Protein 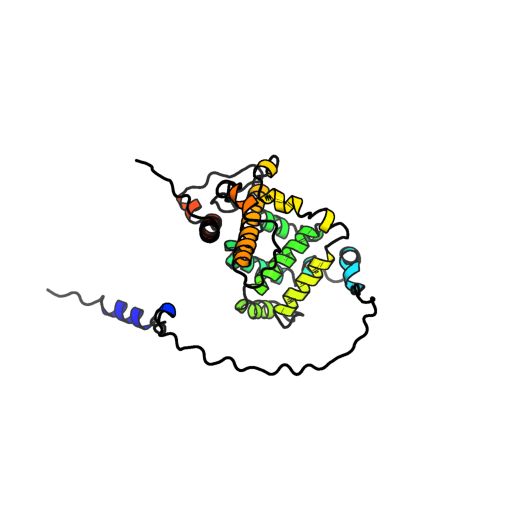AF-A0A8H4TIZ2-F1 (afdb_monomer_lite)

Organism: NCBI:txid282569

Foldseek 3Di:
DDDDDDPPVVVVVVVVVPPDPPPDDPVPDPDDPDPDDDDDDDPDPDDDDDDDPDDDDPDPPVLLCLVVVLPPDDDVDDPDDDALCVLQNPLVLLVVLVVLCVVPPCLQQVLDLVVVLVVCVVVSVVSPDVVNVLVSLVSSLVSLVVCVVCVVVSCVVDPPDPDDHSVRSNVSSVSNNVSPQDPCNCVVVPVVVLVCLQPPVSCPPFFQRVNLSSLSSNLVLLLVVLVQVPDPVVDDPHPDDPVNVVPTPNVSSQHQLAHSVQGDRHGGHDDDPVRSCVHSSVSNSVVSVVSCPSNPPPPPPPPDD

Secondary structure (DSSP, 8-state):
------SHHHHHHHHHHS-------GGGS--PPPPPP------------------S----HHHHTHHHHTTT---S-SSSPPPGGGGTS-HHHHHHHHHHIIIIITTT---S-HHHHHHHHHTTGGGT-HHHHHHHHHHHHHHHHH-GGGHHHHHHHSTT-S-SSHHHHHHHHHHHHHHT--TTHHHHS-HHHHHHTT-GGGGTT--HHHHHHHHHHHHHHHHHHHHHHT-TT-----S--HHHHHH--TTTTSPPSS-GGGEETTEEPP--HHHHTTSHHHHHHHHHHHHHHHHS---------

pLDDT: mean 74.75, std 22.67, range [26.89, 98.62]

Structure (mmCIF, N/CA/C/O backbone):
data_AF-A0A8H4TIZ2-F1
#
_entry.id   AF-A0A8H4TIZ2-F1
#
loop_
_atom_site.group_PDB
_atom_site.id
_atom_site.type_symbol
_atom_site.label_atom_id
_atom_site.label_alt_id
_atom_site.label_comp_id
_atom_site.label_asym_id
_atom_site.label_entity_id
_atom_site.label_seq_id
_atom_site.pdbx_PDB_ins_code
_atom_site.Cartn_x
_atom_site.Cartn_y
_atom_site.Cartn_z
_atom_site.occupancy
_atom_site.B_iso_or_equiv
_atom_site.auth_seq_id
_atom_site.auth_comp_id
_atom_site.auth_asym_id
_atom_site.auth_atom_id
_atom_site.pdbx_PDB_model_num
ATOM 1 N N . MET A 1 1 ? -37.159 35.243 -42.196 1.00 43.88 1 MET A N 1
ATOM 2 C CA . MET A 1 1 ? -36.949 36.015 -40.945 1.00 43.88 1 MET A CA 1
ATOM 3 C C . MET A 1 1 ? -38.143 35.743 -40.046 1.00 43.88 1 MET A C 1
ATOM 5 O O . MET A 1 1 ? -39.227 35.765 -40.619 1.00 43.88 1 MET A O 1
ATOM 9 N N . PRO A 1 2 ? -38.010 35.419 -38.741 1.00 37.41 2 PRO A N 1
ATOM 10 C CA . PRO A 1 2 ? -36.982 35.802 -37.743 1.00 37.41 2 PRO A CA 1
ATOM 11 C C . PRO A 1 2 ? -36.121 34.594 -37.280 1.00 37.41 2 PRO A C 1
ATOM 13 O O . PRO A 1 2 ? -36.542 33.457 -37.432 1.00 37.41 2 PRO A O 1
ATOM 16 N N . ALA A 1 3 ? -34.822 34.716 -36.983 1.00 32.91 3 ALA A N 1
ATOM 17 C CA . ALA A 1 3 ? -34.104 35.371 -35.871 1.00 32.91 3 ALA A CA 1
ATOM 18 C C . ALA A 1 3 ? -34.032 34.499 -34.596 1.00 32.91 3 ALA A C 1
ATOM 20 O O . ALA A 1 3 ? -34.948 34.464 -33.780 1.00 32.91 3 ALA A O 1
ATOM 21 N N . ALA A 1 4 ? -32.904 33.791 -34.472 1.00 39.41 4 ALA A N 1
ATOM 22 C CA . ALA A 1 4 ? -32.489 32.998 -33.325 1.00 39.41 4 ALA A CA 1
ATOM 23 C C . ALA A 1 4 ? -31.940 33.908 -32.215 1.00 39.41 4 ALA A C 1
ATOM 25 O O . ALA A 1 4 ? -30.943 34.596 -32.414 1.00 39.41 4 ALA A O 1
ATOM 26 N N . LEU A 1 5 ? -32.569 33.883 -31.042 1.00 42.41 5 LEU A N 1
ATOM 27 C CA . LEU A 1 5 ? -32.065 34.465 -29.799 1.00 42.41 5 LEU A CA 1
ATOM 28 C C . LEU A 1 5 ? -32.396 33.472 -28.687 1.00 42.41 5 LEU A C 1
ATOM 30 O O . LEU A 1 5 ? -33.561 33.307 -28.339 1.00 42.41 5 LEU A O 1
ATOM 34 N N . GLY A 1 6 ? -31.390 32.772 -28.160 1.00 43.22 6 GLY A N 1
ATOM 35 C CA . GLY A 1 6 ? -31.657 31.813 -27.087 1.00 43.22 6 GLY A CA 1
ATOM 36 C C . GLY A 1 6 ? -30.496 31.002 -26.524 1.00 43.22 6 GLY A C 1
ATOM 37 O O . GLY A 1 6 ? -30.774 30.112 -25.737 1.00 43.22 6 GLY A O 1
ATOM 38 N N . ASN A 1 7 ? -29.229 31.262 -26.875 1.00 47.59 7 ASN A N 1
ATOM 39 C CA . ASN A 1 7 ? -28.121 30.424 -26.378 1.00 47.59 7 ASN A CA 1
ATOM 40 C C . ASN A 1 7 ? -26.896 31.162 -25.813 1.00 47.59 7 ASN A C 1
ATOM 42 O O . ASN A 1 7 ? -25.997 30.509 -25.293 1.00 47.59 7 ASN A O 1
ATOM 46 N N . GLU A 1 8 ? -26.849 32.497 -25.828 1.00 41.97 8 GLU A N 1
ATOM 47 C CA . GLU A 1 8 ? -25.678 33.225 -25.301 1.00 41.97 8 GLU A CA 1
ATOM 48 C C . GLU A 1 8 ? -25.772 33.563 -23.803 1.00 41.97 8 GLU A C 1
ATOM 50 O O . GLU A 1 8 ? -24.745 33.705 -23.140 1.00 41.97 8 GLU A O 1
ATOM 55 N N . ASN A 1 9 ? -26.976 33.612 -23.219 1.00 44.00 9 ASN A N 1
ATOM 56 C CA . ASN A 1 9 ? -27.135 33.987 -21.806 1.00 44.00 9 ASN A CA 1
ATOM 57 C C . ASN A 1 9 ? -26.820 32.852 -20.814 1.00 44.00 9 ASN A C 1
ATOM 59 O O . ASN A 1 9 ? -26.353 33.124 -19.712 1.00 44.00 9 ASN A O 1
ATOM 63 N N . VAL A 1 10 ? -26.984 31.581 -21.195 1.00 48.91 10 VAL A N 1
ATOM 64 C CA . VAL A 1 10 ? -26.701 30.448 -20.288 1.00 48.91 10 VAL A CA 1
ATOM 65 C C . VAL A 1 10 ? -25.189 30.220 -20.131 1.00 48.91 10 VAL A C 1
ATOM 67 O O . VAL A 1 10 ? -24.705 29.949 -19.032 1.00 48.91 10 VAL A O 1
ATOM 70 N N . ALA A 1 11 ? -24.412 30.426 -21.200 1.00 39.53 11 ALA A N 1
ATOM 71 C CA . ALA A 1 11 ? -22.954 30.288 -21.172 1.00 39.53 11 ALA A CA 1
ATOM 72 C C . ALA A 1 11 ? -22.255 31.399 -20.361 1.00 39.53 11 ALA A C 1
ATOM 74 O O . ALA A 1 11 ? -21.188 31.174 -19.783 1.00 39.53 11 ALA A O 1
ATOM 75 N N . LEU A 1 12 ? -22.857 32.592 -20.288 1.00 41.81 12 LEU A N 1
ATOM 76 C CA . LEU A 1 12 ? -22.343 33.710 -19.489 1.00 41.81 12 LEU A CA 1
ATOM 77 C C . LEU A 1 12 ? -22.663 33.568 -17.993 1.00 41.81 12 LEU A C 1
ATOM 79 O O . LEU A 1 12 ? -21.874 34.030 -17.167 1.00 41.81 12 LEU A O 1
ATOM 83 N N . GLN A 1 13 ? -23.753 32.881 -17.635 1.00 39.31 13 GLN A N 1
ATOM 84 C CA . GLN A 1 13 ? -24.110 32.609 -16.240 1.00 39.31 13 GLN A CA 1
ATOM 85 C C . GLN A 1 13 ? -23.141 31.596 -15.595 1.00 39.31 13 GLN A C 1
ATOM 87 O O . GLN A 1 13 ? -22.626 31.842 -14.507 1.00 39.31 13 GLN A O 1
ATOM 92 N N . LEU A 1 14 ? -22.788 30.516 -16.307 1.00 38.44 14 LEU A N 1
ATOM 93 C CA . LEU A 1 14 ? -21.895 29.459 -15.796 1.00 38.44 14 LEU A CA 1
ATOM 94 C C . LEU A 1 14 ? -20.420 29.887 -15.686 1.00 38.44 14 LEU A C 1
ATOM 96 O O . LEU A 1 14 ? -19.677 29.352 -14.865 1.00 38.44 14 LEU A O 1
ATOM 100 N N . LYS A 1 15 ? -19.980 30.892 -16.457 1.00 41.38 15 LYS A N 1
ATOM 101 C CA . LYS A 1 15 ? -18.625 31.460 -16.329 1.00 41.38 15 LYS A CA 1
ATOM 102 C C . LYS A 1 15 ? -18.440 32.338 -15.087 1.00 41.38 15 LYS A C 1
ATOM 104 O O . LYS A 1 15 ? -17.298 32.580 -14.703 1.00 41.38 15 LYS A O 1
ATOM 109 N N . ARG A 1 16 ? -19.520 32.819 -14.459 1.00 39.91 16 ARG A N 1
ATOM 110 C CA . ARG A 1 16 ? -19.442 33.659 -13.250 1.00 39.91 16 ARG A CA 1
ATOM 111 C C . ARG A 1 16 ? -19.380 32.863 -11.944 1.00 39.91 16 ARG A C 1
ATOM 113 O O . ARG A 1 16 ? -18.841 33.391 -10.980 1.00 39.91 16 ARG A O 1
ATOM 120 N N . GLU A 1 17 ? -19.838 31.611 -11.914 1.00 41.78 17 GLU A N 1
ATOM 121 C CA . GLU A 1 17 ? -19.824 30.782 -10.692 1.00 41.78 17 GLU A CA 1
ATOM 122 C C . GLU A 1 17 ? -18.519 29.992 -10.468 1.00 41.78 17 GLU A C 1
ATOM 124 O O . GLU A 1 17 ? -18.266 29.545 -9.355 1.00 41.78 17 GLU A O 1
ATOM 129 N N . PHE A 1 18 ? -17.634 29.891 -11.470 1.00 43.06 18 PHE A N 1
ATOM 130 C CA . PHE A 1 18 ? -16.335 29.194 -11.362 1.00 43.06 18 PHE A CA 1
ATOM 131 C C . PHE A 1 18 ? -15.105 30.116 -11.354 1.00 43.06 18 PHE A C 1
ATOM 133 O O . PHE A 1 18 ? -13.970 29.656 -11.498 1.00 43.06 18 PHE A O 1
ATOM 140 N N . ALA A 1 19 ? -15.294 31.421 -11.151 1.00 39.12 19 ALA A N 1
ATOM 141 C CA . ALA A 1 19 ? -14.187 32.354 -10.964 1.00 39.12 19 ALA A CA 1
ATOM 142 C C . ALA A 1 19 ? -13.633 32.254 -9.530 1.00 39.12 19 ALA A C 1
ATOM 144 O O . ALA A 1 19 ? -13.871 33.116 -8.686 1.00 39.12 19 ALA A O 1
ATOM 145 N N . GLY A 1 20 ? -12.881 31.186 -9.249 1.00 55.44 20 GLY A N 1
ATOM 146 C CA . GLY A 1 20 ? -11.953 31.174 -8.118 1.00 55.44 20 GLY A CA 1
ATOM 147 C C . GLY A 1 20 ? -10.933 32.317 -8.254 1.00 55.44 20 GLY A C 1
ATOM 148 O O . GLY A 1 20 ? -10.684 32.779 -9.374 1.00 55.44 20 GLY A O 1
ATOM 149 N N . PRO A 1 21 ? -10.343 32.812 -7.148 1.00 49.28 21 PRO A N 1
ATOM 150 C CA . PRO A 1 21 ? -9.367 33.894 -7.216 1.00 49.28 21 PRO A CA 1
ATOM 151 C C . PRO A 1 21 ? -8.251 33.511 -8.191 1.00 49.28 21 PRO A C 1
ATOM 153 O O . PRO A 1 21 ? -7.789 32.371 -8.184 1.00 49.28 21 PRO A O 1
ATOM 156 N N . SER A 1 22 ? -7.834 34.450 -9.043 1.00 55.84 22 SER A N 1
ATOM 157 C CA . SER A 1 22 ? -6.756 34.246 -10.010 1.00 55.84 22 SER A CA 1
ATOM 158 C C . SER A 1 22 ? -5.473 33.849 -9.275 1.00 55.84 22 SER A C 1
ATOM 160 O O . SER A 1 22 ? -4.731 34.706 -8.789 1.00 55.84 22 SER A O 1
ATOM 162 N N . LEU A 1 23 ? -5.221 32.547 -9.157 1.00 56.97 23 LEU A N 1
ATOM 163 C CA . LEU A 1 23 ? -4.009 32.015 -8.554 1.00 56.97 23 LEU A CA 1
ATOM 164 C C . LEU A 1 23 ? -2.856 32.320 -9.506 1.00 56.97 23 LEU A C 1
ATOM 166 O O . LEU A 1 23 ? -2.672 31.667 -10.531 1.00 56.97 23 LEU A O 1
ATOM 170 N N . HIS A 1 24 ? -2.101 33.370 -9.196 1.00 58.88 24 HIS A N 1
ATOM 171 C CA . HIS A 1 24 ? -0.867 33.667 -9.905 1.00 58.88 24 HIS A CA 1
ATOM 172 C C . HIS A 1 24 ? 0.139 32.540 -9.672 1.00 58.88 24 HIS A C 1
ATOM 174 O O . HIS A 1 24 ? 0.392 32.142 -8.532 1.00 58.88 24 HIS A O 1
ATOM 180 N N . CYS A 1 25 ? 0.718 32.038 -10.763 1.00 61.88 25 CYS A N 1
ATOM 181 C CA . CYS A 1 25 ? 1.781 31.044 -10.721 1.00 61.88 25 CYS A CA 1
ATOM 182 C C . CYS A 1 25 ? 2.918 31.556 -9.830 1.00 61.88 25 CYS A C 1
ATOM 184 O O . CYS A 1 25 ? 3.530 32.584 -10.122 1.00 61.88 25 CYS A O 1
ATOM 186 N N . THR A 1 26 ? 3.211 30.841 -8.744 1.00 66.19 26 THR A N 1
ATOM 187 C CA . THR A 1 26 ? 4.198 31.268 -7.741 1.00 66.19 26 THR A CA 1
ATOM 188 C C . THR A 1 26 ? 5.605 31.391 -8.328 1.00 66.19 26 THR A C 1
ATOM 190 O O . THR A 1 26 ? 6.411 32.170 -7.831 1.00 66.19 26 THR A O 1
ATOM 193 N N . PHE A 1 27 ? 5.877 30.683 -9.427 1.00 60.22 27 PHE A N 1
ATOM 194 C CA . PHE A 1 27 ? 7.120 30.788 -10.191 1.00 60.22 27 PHE A CA 1
ATOM 195 C C . PHE A 1 27 ? 7.307 32.161 -10.859 1.00 60.22 27 PHE A C 1
ATOM 197 O O . PHE A 1 27 ? 8.433 32.613 -11.032 1.00 60.22 27 PHE A O 1
ATOM 204 N N . LEU A 1 28 ? 6.211 32.837 -11.215 1.00 65.44 28 LEU A N 1
ATOM 205 C CA . LEU A 1 28 ? 6.225 34.144 -11.881 1.00 65.44 28 LEU A CA 1
ATOM 206 C C . LEU A 1 28 ? 6.130 35.317 -10.894 1.00 65.44 28 LEU A C 1
ATOM 208 O O . LEU A 1 28 ? 6.138 36.474 -11.310 1.00 65.44 28 LEU A O 1
ATOM 212 N N . LEU A 1 29 ? 6.039 35.044 -9.588 1.00 71.50 29 LEU A N 1
ATOM 213 C CA . LEU A 1 29 ? 6.053 36.095 -8.578 1.00 71.50 29 LEU A CA 1
ATOM 214 C C . LEU A 1 29 ? 7.491 36.597 -8.365 1.00 71.50 29 LEU A C 1
ATOM 216 O O . LEU A 1 29 ? 8.406 35.788 -8.202 1.00 71.50 29 LEU A O 1
ATOM 220 N N . PRO A 1 30 ? 7.717 37.922 -8.308 1.00 60.75 30 PRO A N 1
ATOM 221 C CA . PRO A 1 30 ? 9.036 38.471 -8.026 1.00 60.75 30 PRO A CA 1
ATOM 222 C C . PRO A 1 30 ? 9.513 38.021 -6.637 1.00 60.75 30 PRO A C 1
ATOM 224 O O . PRO A 1 30 ? 8.937 38.377 -5.605 1.00 60.75 30 PRO A O 1
ATOM 227 N N . SER A 1 31 ? 10.582 37.223 -6.613 1.00 61.22 31 SER A N 1
ATOM 228 C CA . SER A 1 31 ? 11.208 36.731 -5.386 1.00 61.22 31 SER A CA 1
ATOM 229 C C . SER A 1 31 ? 11.847 37.891 -4.620 1.00 61.22 31 SER A C 1
ATOM 231 O O . SER A 1 31 ? 12.868 38.433 -5.039 1.00 61.22 31 SER A O 1
ATOM 233 N N . LYS A 1 32 ? 11.290 38.262 -3.461 1.00 61.88 32 LYS A N 1
ATOM 234 C CA . LYS A 1 32 ? 11.965 39.185 -2.535 1.00 61.88 32 LYS A CA 1
ATOM 235 C C . LYS A 1 32 ? 13.170 38.485 -1.898 1.00 61.88 32 LYS A C 1
ATOM 237 O O . LYS A 1 32 ? 13.088 37.314 -1.526 1.00 61.88 32 LYS A O 1
ATOM 242 N N . ALA A 1 33 ? 14.283 39.205 -1.746 1.00 56.25 33 ALA A N 1
ATOM 243 C CA . ALA A 1 33 ? 15.439 38.719 -0.996 1.00 56.25 33 ALA A CA 1
ATOM 244 C C . ALA A 1 33 ? 15.007 38.302 0.421 1.00 56.25 33 ALA A C 1
ATOM 246 O O . ALA A 1 33 ? 14.316 39.053 1.114 1.00 56.25 33 ALA A O 1
ATOM 247 N N . ARG A 1 34 ? 15.396 37.095 0.855 1.00 62.69 34 ARG A N 1
ATOM 248 C CA . ARG A 1 34 ? 15.200 36.678 2.250 1.00 62.69 34 ARG A CA 1
ATOM 249 C C . ARG A 1 34 ? 15.968 37.650 3.140 1.00 62.69 34 ARG A C 1
ATOM 251 O O . ARG A 1 34 ? 17.153 37.881 2.910 1.00 62.69 34 ARG A O 1
ATOM 258 N N . GLY A 1 35 ? 15.290 38.206 4.142 1.00 68.19 35 GLY A N 1
ATOM 259 C CA . GLY A 1 35 ? 15.930 39.066 5.132 1.00 68.19 35 GLY A CA 1
ATOM 260 C C . GLY A 1 35 ? 17.071 38.343 5.866 1.00 68.19 35 GLY A C 1
ATOM 261 O O . GLY A 1 35 ? 17.112 37.106 5.878 1.00 68.19 35 GLY A O 1
ATOM 262 N N . PRO A 1 36 ? 17.999 39.089 6.487 1.00 50.12 36 PRO A N 1
ATOM 263 C CA . PRO A 1 36 ? 19.094 38.510 7.256 1.00 50.12 36 PRO A CA 1
ATOM 264 C C . PRO A 1 36 ? 18.557 37.549 8.322 1.00 50.12 36 PRO A C 1
ATOM 266 O O . PRO A 1 36 ? 17.601 37.866 9.031 1.00 50.12 36 PRO A O 1
ATOM 269 N N . LYS A 1 37 ? 19.166 36.363 8.443 1.00 49.91 37 LYS A N 1
ATOM 270 C CA . LYS A 1 37 ? 18.785 35.383 9.469 1.00 49.91 37 LYS A CA 1
ATOM 271 C C . LYS A 1 37 ? 18.973 36.007 10.853 1.00 49.91 37 LYS A C 1
ATOM 273 O O . LYS A 1 37 ? 20.094 36.338 11.230 1.00 49.91 37 LYS A O 1
ATOM 278 N N . THR A 1 38 ? 17.900 36.126 11.631 1.00 38.44 38 THR A N 1
ATOM 279 C CA . THR A 1 38 ? 17.995 36.515 13.040 1.00 38.44 38 THR A CA 1
ATOM 280 C C . THR A 1 38 ? 18.745 35.418 13.796 1.00 38.44 38 THR A C 1
ATOM 282 O O . THR A 1 38 ? 18.244 34.305 13.968 1.00 38.44 38 THR A O 1
ATOM 285 N N . ARG A 1 39 ? 19.975 35.714 14.219 1.00 41.91 39 ARG A N 1
ATOM 286 C CA . ARG A 1 39 ? 20.782 34.849 15.082 1.00 41.91 39 ARG A CA 1
ATOM 287 C C . ARG A 1 39 ? 20.106 34.791 16.453 1.00 41.91 39 ARG A C 1
ATOM 289 O O . ARG A 1 39 ? 20.252 35.711 17.247 1.00 41.91 39 ARG A O 1
ATOM 296 N N . ARG A 1 40 ? 19.342 33.733 16.736 1.00 39.97 40 ARG A N 1
ATOM 297 C CA . ARG A 1 40 ? 18.977 33.409 18.122 1.00 39.97 40 ARG A CA 1
ATOM 298 C C . ARG A 1 40 ? 20.246 32.929 18.819 1.00 39.97 40 ARG A C 1
ATOM 300 O O . ARG A 1 40 ? 20.819 31.918 18.420 1.00 39.97 40 ARG A O 1
ATOM 307 N N . GLU A 1 41 ? 20.709 33.683 19.809 1.00 34.06 41 GLU A N 1
ATOM 308 C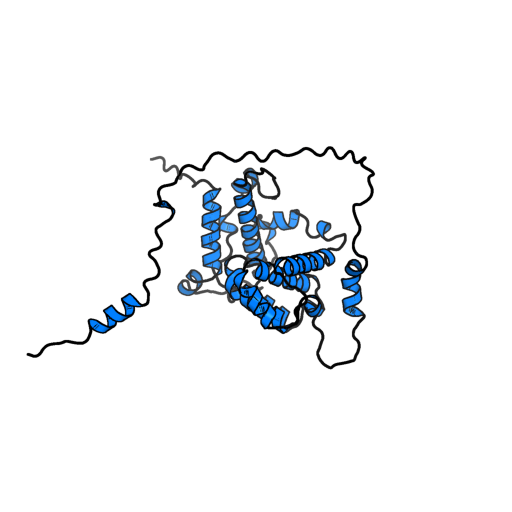 CA . GLU A 1 41 ? 21.802 33.262 20.679 1.00 34.06 41 GLU A CA 1
ATOM 309 C C . GLU A 1 41 ? 21.397 31.980 21.411 1.00 34.06 41 GLU A C 1
ATOM 311 O O . GLU A 1 41 ? 20.446 31.947 22.194 1.00 34.06 41 GLU A O 1
ATOM 316 N N . VAL A 1 42 ? 22.117 30.897 21.127 1.00 35.34 42 VAL A N 1
ATOM 317 C CA . VAL A 1 42 ? 22.027 29.655 21.888 1.00 35.34 42 VAL A CA 1
ATOM 318 C C . VAL A 1 42 ? 22.738 29.905 23.212 1.00 35.34 42 VAL A C 1
ATOM 320 O O . VAL A 1 42 ? 23.965 29.889 23.290 1.00 35.34 42 VAL A O 1
ATOM 323 N N . ARG A 1 43 ? 21.966 30.168 24.268 1.00 31.50 43 ARG A N 1
ATOM 324 C CA . ARG A 1 43 ? 22.474 30.181 25.640 1.00 31.50 43 ARG A CA 1
ATOM 325 C C . ARG A 1 43 ? 22.866 28.749 26.005 1.00 31.50 43 ARG A C 1
ATOM 327 O O . ARG A 1 43 ? 22.007 27.945 26.360 1.00 31.50 43 ARG A O 1
ATOM 334 N N . HIS A 1 44 ? 24.155 28.431 25.899 1.00 32.59 44 HIS A N 1
ATOM 335 C CA . HIS A 1 44 ? 24.732 27.206 26.446 1.00 32.59 44 HIS A CA 1
ATOM 336 C C . HIS A 1 44 ? 24.476 27.180 27.960 1.00 32.59 44 HIS A C 1
ATOM 338 O O . HIS A 1 44 ? 25.142 27.870 28.729 1.00 32.59 44 HIS A O 1
ATOM 344 N N . LYS A 1 45 ? 23.481 26.406 28.400 1.00 30.53 45 LYS A N 1
ATOM 345 C CA . LYS A 1 45 ? 23.434 25.921 29.779 1.00 30.53 45 LYS A CA 1
ATOM 346 C C . LYS A 1 45 ? 24.306 24.674 29.826 1.00 30.53 45 LYS A C 1
ATOM 348 O O . LYS A 1 45 ? 23.915 23.630 29.315 1.00 30.53 45 LYS A O 1
ATOM 353 N N . THR A 1 46 ? 25.491 24.804 30.406 1.00 29.28 46 THR A N 1
ATOM 354 C CA . THR A 1 46 ? 26.343 23.669 30.761 1.00 29.28 46 THR A CA 1
ATOM 355 C C . THR A 1 46 ? 25.610 22.836 31.811 1.00 29.28 46 THR A C 1
ATOM 357 O O . THR A 1 46 ? 25.605 23.185 32.986 1.00 29.28 46 THR A O 1
ATOM 360 N N . TYR A 1 47 ? 24.951 21.762 31.383 1.00 27.52 47 TYR A N 1
ATOM 361 C CA . TYR A 1 47 ? 24.555 20.674 32.270 1.00 27.52 47 TYR A CA 1
ATOM 362 C C . TYR A 1 47 ? 25.675 19.638 32.235 1.00 27.52 47 TYR A C 1
ATOM 364 O O . TYR A 1 47 ? 25.834 18.909 31.259 1.00 27.52 47 TYR A O 1
ATOM 372 N N . GLN A 1 48 ? 26.481 19.608 33.294 1.00 33.25 48 GLN A N 1
ATOM 373 C CA . GLN A 1 48 ? 27.287 18.440 33.619 1.00 33.25 48 GLN A CA 1
ATOM 374 C C . GLN A 1 48 ? 26.318 17.338 34.055 1.00 33.25 48 GLN A C 1
ATOM 376 O O . GLN A 1 48 ? 25.737 17.424 35.132 1.00 33.25 48 GLN A O 1
ATOM 381 N N . HIS A 1 49 ? 26.128 16.322 33.216 1.00 31.45 49 HIS A N 1
ATOM 382 C CA . HIS A 1 49 ? 25.566 15.049 33.648 1.00 31.45 49 HIS A CA 1
ATOM 383 C C . HIS A 1 49 ? 26.567 13.953 33.298 1.00 31.45 49 HIS A C 1
ATOM 385 O O . HIS A 1 49 ? 26.831 13.667 32.132 1.00 31.45 49 HIS A O 1
ATOM 391 N N . SER A 1 50 ? 27.162 13.395 34.348 1.00 28.27 50 SER A N 1
ATOM 392 C CA . SER A 1 50 ? 27.903 12.143 34.337 1.00 28.27 50 SER A CA 1
ATOM 393 C C . SER A 1 50 ? 27.045 11.043 33.713 1.00 28.27 50 SER A C 1
ATOM 395 O O . SER A 1 50 ? 25.900 10.832 34.114 1.00 28.27 50 SER A O 1
ATOM 397 N N . VAL A 1 51 ? 27.604 10.368 32.713 1.00 27.45 51 VAL A N 1
ATOM 398 C CA . VAL A 1 51 ? 26.991 9.227 32.033 1.00 27.45 51 VAL A CA 1
ATOM 399 C C . VAL A 1 51 ? 27.085 8.017 32.961 1.00 27.45 51 VAL A C 1
ATOM 401 O O . VAL A 1 51 ? 28.167 7.464 33.139 1.00 27.45 51 VAL A O 1
ATOM 404 N N . SER A 1 52 ? 25.955 7.612 33.542 1.00 26.89 52 SER A N 1
ATOM 405 C CA . SER A 1 52 ? 25.759 6.253 34.057 1.00 26.89 52 SER A CA 1
ATOM 406 C C . SER A 1 52 ? 25.038 5.434 32.976 1.00 26.89 52 SER A C 1
ATOM 408 O O . SER A 1 52 ? 24.029 5.910 32.448 1.00 26.89 52 SER A O 1
ATOM 410 N N . PRO A 1 53 ? 25.535 4.246 32.595 1.00 31.70 53 PRO A N 1
ATOM 411 C CA . PRO A 1 53 ? 25.035 3.499 31.446 1.00 31.70 53 PRO A CA 1
ATOM 412 C C . PRO A 1 53 ? 23.888 2.554 31.828 1.00 31.70 53 PRO A C 1
ATOM 414 O O . PRO A 1 53 ? 24.025 1.350 31.684 1.00 31.70 53 PRO A O 1
ATOM 417 N N . GLU A 1 54 ? 22.751 3.067 32.296 1.00 29.91 54 GLU A N 1
ATOM 418 C CA . GLU A 1 54 ? 21.558 2.242 32.551 1.00 29.91 54 GLU A CA 1
ATOM 419 C C . GLU A 1 54 ? 20.296 3.071 32.280 1.00 29.91 54 GLU A C 1
ATOM 421 O O . GLU A 1 54 ? 19.923 3.888 33.114 1.00 29.91 54 GLU A O 1
ATOM 426 N N . ASN A 1 55 ? 19.709 2.953 31.077 1.00 32.31 55 ASN A N 1
ATOM 427 C CA . ASN A 1 55 ? 18.288 3.249 30.772 1.00 32.31 55 ASN A CA 1
ATOM 428 C C . ASN A 1 55 ? 17.946 3.063 29.276 1.00 32.31 55 ASN A C 1
ATOM 430 O O . ASN A 1 55 ? 17.195 3.837 28.682 1.00 32.31 55 ASN A O 1
ATOM 434 N N . TYR A 1 56 ? 18.477 2.016 28.644 1.00 32.03 56 TYR A N 1
ATOM 435 C CA . TYR A 1 56 ? 17.887 1.491 27.413 1.00 32.03 56 TYR A CA 1
ATOM 436 C C . TYR A 1 56 ? 17.117 0.236 27.808 1.00 32.03 56 TYR A C 1
ATOM 438 O O . TYR A 1 56 ? 17.704 -0.640 28.431 1.00 32.03 56 TYR A O 1
ATOM 446 N N . LEU A 1 57 ? 15.838 0.164 27.429 1.00 39.50 57 LEU A N 1
ATOM 447 C CA . LEU A 1 57 ? 14.843 -0.855 27.802 1.00 39.50 57 LEU A CA 1
ATOM 448 C C . LEU A 1 57 ? 14.096 -0.557 29.110 1.00 39.50 57 LEU A C 1
ATOM 450 O O . LEU A 1 57 ? 14.299 -1.208 30.127 1.00 39.50 57 LEU A O 1
ATOM 454 N N . ASN A 1 58 ? 13.138 0.368 29.051 1.00 33.53 58 ASN A N 1
ATOM 455 C CA . ASN A 1 58 ? 11.936 0.208 29.865 1.00 33.53 58 ASN A CA 1
ATOM 456 C C . ASN A 1 58 ? 10.759 0.052 28.900 1.00 33.53 58 ASN A C 1
ATOM 458 O O . ASN A 1 58 ? 10.170 1.030 28.441 1.00 33.53 58 ASN A O 1
ATOM 462 N N . VAL A 1 59 ? 10.538 -1.191 28.469 1.00 40.62 59 VAL A N 1
ATOM 463 C CA . VAL A 1 59 ? 9.347 -1.569 27.709 1.00 40.62 59 VAL A CA 1
ATOM 464 C C . VAL A 1 59 ? 8.231 -1.713 28.729 1.00 40.62 59 VAL A C 1
ATOM 466 O O . VAL A 1 59 ? 8.391 -2.439 29.707 1.00 40.62 59 VAL A O 1
ATOM 469 N N . ASP A 1 60 ? 7.131 -0.999 28.512 1.00 38.78 60 ASP A N 1
ATOM 470 C CA . ASP A 1 60 ? 5.948 -1.095 29.358 1.00 38.78 60 ASP A CA 1
ATOM 471 C C . ASP A 1 60 ? 5.493 -2.571 29.438 1.00 38.78 60 ASP A C 1
ATOM 473 O O . ASP A 1 60 ? 5.208 -3.164 28.387 1.00 38.78 60 ASP A O 1
ATOM 477 N N . PRO A 1 61 ? 5.458 -3.204 30.628 1.00 41.69 61 PRO A N 1
ATOM 478 C CA . PRO A 1 61 ? 5.137 -4.626 30.768 1.00 41.69 61 PRO A CA 1
ATOM 479 C C . PRO A 1 61 ? 3.760 -5.004 30.203 1.00 41.69 61 PRO A C 1
ATOM 481 O O . PRO A 1 61 ? 3.534 -6.165 29.861 1.00 41.69 61 PRO A O 1
ATOM 484 N N . GLU A 1 62 ? 2.852 -4.033 30.069 1.00 45.47 62 GLU A N 1
ATOM 485 C CA . GLU A 1 62 ? 1.506 -4.233 29.524 1.00 45.47 62 GLU A CA 1
ATOM 486 C C . GLU A 1 62 ? 1.499 -4.533 28.012 1.00 45.47 62 GLU A C 1
ATOM 488 O O . GLU A 1 62 ? 0.649 -5.285 27.536 1.00 45.47 62 GLU A O 1
ATOM 493 N N . LEU A 1 63 ? 2.474 -4.015 27.254 1.00 45.53 63 LEU A N 1
ATOM 494 C CA . LEU A 1 63 ? 2.550 -4.170 25.792 1.00 45.53 63 LEU A CA 1
ATOM 495 C C . LEU A 1 63 ? 3.243 -5.467 25.350 1.00 45.53 63 LEU A C 1
ATOM 497 O O . LEU A 1 63 ? 2.956 -5.980 24.271 1.00 45.53 63 LEU A O 1
ATOM 501 N N . VAL A 1 64 ? 4.120 -6.029 26.188 1.00 47.09 64 VAL A N 1
ATOM 502 C CA . VAL A 1 64 ? 4.874 -7.266 25.889 1.00 47.09 64 VAL A CA 1
ATOM 503 C C . VAL A 1 64 ? 3.965 -8.503 25.884 1.00 47.09 64 VAL A C 1
ATOM 505 O O . VAL A 1 64 ? 4.280 -9.505 25.248 1.00 47.09 64 VAL A O 1
ATOM 508 N N . ASN A 1 65 ? 2.811 -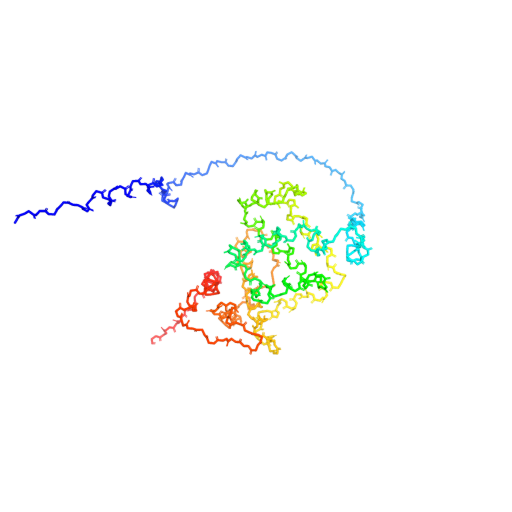8.432 26.554 1.00 41.91 65 ASN A N 1
ATOM 509 C CA . ASN A 1 65 ? 1.880 -9.552 26.714 1.00 41.91 65 ASN A CA 1
ATOM 510 C C . ASN A 1 65 ? 0.629 -9.467 25.819 1.00 41.91 65 ASN A C 1
ATOM 512 O O . ASN A 1 65 ? -0.279 -10.293 25.948 1.00 41.91 65 ASN A O 1
ATOM 516 N N . LEU A 1 66 ? 0.569 -8.492 24.904 1.00 51.47 66 LEU A N 1
ATOM 517 C CA . LEU A 1 66 ? -0.566 -8.303 23.998 1.00 51.47 66 LEU A CA 1
ATOM 518 C C . LEU A 1 66 ? -0.846 -9.528 23.095 1.00 51.47 66 LEU A C 1
ATOM 520 O O . LEU A 1 66 ? -2.017 -9.889 22.980 1.00 51.47 66 LEU A O 1
ATOM 524 N N . PRO A 1 67 ? 0.164 -10.247 22.547 1.00 42.88 67 PRO A N 1
ATOM 525 C CA . PRO A 1 67 ? -0.084 -11.466 21.769 1.00 42.88 67 PRO A CA 1
ATOM 526 C C . PRO A 1 67 ? -0.763 -12.572 22.593 1.00 42.88 67 PRO A C 1
ATOM 528 O O . PRO A 1 67 ? -1.613 -13.299 22.087 1.00 42.88 67 PRO A O 1
ATOM 531 N N . SER A 1 68 ? -0.427 -12.670 23.884 1.00 39.09 68 SER A N 1
ATOM 532 C CA . SER A 1 68 ? -0.963 -13.678 24.806 1.00 39.09 68 SER A CA 1
ATOM 533 C C . SER A 1 68 ? -2.380 -13.338 25.291 1.00 39.09 68 SER A C 1
ATOM 535 O O . SER A 1 68 ? -3.179 -14.242 25.521 1.00 39.09 68 SER A O 1
ATOM 537 N N . ARG A 1 69 ? -2.737 -12.048 25.419 1.00 42.75 69 ARG A N 1
ATOM 538 C CA . ARG A 1 69 ? -4.084 -11.619 25.856 1.00 42.75 69 ARG A CA 1
ATOM 539 C C . ARG A 1 69 ? -5.155 -11.716 24.770 1.00 42.75 69 ARG A C 1
ATOM 541 O O . ARG A 1 69 ? -6.318 -11.883 25.127 1.00 42.75 69 ARG A O 1
ATOM 548 N N . LEU A 1 70 ? -4.784 -11.703 23.485 1.00 49.62 70 LEU A N 1
ATOM 549 C CA . LEU A 1 70 ? -5.721 -11.903 22.364 1.00 49.62 70 LEU A CA 1
ATOM 550 C C . LEU A 1 70 ? -6.489 -13.237 22.449 1.00 49.62 70 LEU A C 1
ATOM 552 O O . LEU A 1 70 ? -7.554 -13.368 21.855 1.00 49.62 70 LEU A O 1
ATOM 556 N N . THR A 1 71 ? -5.978 -14.215 23.207 1.00 42.47 71 THR A N 1
ATOM 557 C CA . THR A 1 71 ? -6.619 -15.529 23.394 1.00 42.47 71 THR A CA 1
ATOM 558 C C . THR A 1 71 ? -7.320 -15.712 24.746 1.00 42.47 71 THR A C 1
ATOM 560 O O . THR A 1 71 ? -8.086 -16.662 24.889 1.00 42.47 71 THR A O 1
ATOM 563 N N . ALA A 1 72 ? -7.101 -14.834 25.735 1.00 36.22 72 ALA A N 1
ATOM 564 C CA . ALA A 1 72 ? -7.434 -15.128 27.136 1.00 36.22 72 ALA A CA 1
ATOM 565 C C . ALA A 1 72 ? -8.603 -14.321 27.738 1.00 36.22 72 ALA A C 1
ATOM 567 O O . ALA A 1 72 ? -9.120 -14.713 28.779 1.00 36.22 72 ALA A O 1
ATOM 568 N N . GLU A 1 73 ? -9.060 -13.233 27.113 1.00 40.03 73 GLU A N 1
ATOM 569 C CA . GLU A 1 73 ? -10.111 -12.360 27.674 1.00 40.03 73 GLU A CA 1
ATOM 570 C C . GLU A 1 73 ? -11.353 -12.301 26.770 1.00 40.03 73 GLU A C 1
ATOM 572 O O . GLU A 1 73 ? -11.780 -11.244 26.316 1.00 40.03 73 GLU A O 1
ATOM 577 N N . LEU A 1 74 ? -11.957 -13.461 26.503 1.00 44.41 74 LEU A N 1
ATOM 578 C CA . LEU A 1 74 ? -13.318 -13.551 25.967 1.00 44.41 74 LEU A CA 1
ATOM 579 C C . LEU A 1 74 ? -14.281 -13.807 27.133 1.00 44.41 74 LEU A C 1
ATOM 581 O O . LEU A 1 74 ? -14.620 -14.949 27.438 1.00 44.41 74 LEU A O 1
ATOM 585 N N . SER A 1 75 ? -14.722 -12.741 27.808 1.00 36.53 75 SER A N 1
ATOM 586 C CA . SER A 1 75 ? -15.883 -12.835 28.702 1.00 36.53 75 SER A CA 1
ATOM 587 C C . SER A 1 75 ? -17.153 -13.078 27.871 1.00 36.53 75 SER A C 1
ATOM 589 O O . SER A 1 75 ? -17.440 -12.294 26.962 1.00 36.53 75 SER A O 1
ATOM 591 N N . PRO A 1 76 ? -17.955 -14.119 28.164 1.00 41.47 76 PRO A N 1
ATOM 592 C CA . PRO A 1 76 ? -19.193 -14.404 27.447 1.00 41.47 76 PRO A CA 1
ATOM 593 C C . PRO A 1 76 ? -20.293 -13.467 27.962 1.00 41.47 76 PRO A C 1
ATOM 595 O O . PRO A 1 76 ? -21.061 -13.826 28.851 1.00 41.47 76 PRO A O 1
ATOM 598 N N . GLY A 1 77 ? -20.316 -12.226 27.470 1.00 43.09 77 GLY A N 1
ATOM 599 C CA . GLY A 1 77 ? -21.098 -11.165 28.113 1.00 43.09 77 GLY A CA 1
ATOM 600 C C . GLY A 1 77 ? -21.777 -10.133 27.220 1.00 43.09 77 GLY A C 1
ATOM 601 O O . GLY A 1 77 ? -22.359 -9.223 27.776 1.00 43.09 77 GLY A O 1
ATOM 602 N N . THR A 1 78 ? -21.738 -10.243 25.889 1.00 44.84 78 THR A N 1
ATOM 603 C CA . THR A 1 78 ? -22.639 -9.539 24.944 1.00 44.84 78 THR A CA 1
ATOM 604 C C . THR A 1 78 ? -22.344 -10.083 23.549 1.00 44.84 78 THR A C 1
ATOM 606 O O . THR A 1 78 ? -21.186 -10.139 23.159 1.00 44.84 78 THR A O 1
ATOM 609 N N . GLY A 1 79 ? -23.359 -10.537 22.813 1.00 47.78 79 GLY A N 1
ATOM 610 C CA . GLY A 1 79 ? -23.220 -11.322 21.574 1.00 47.78 79 GLY A CA 1
ATOM 611 C C . GLY A 1 79 ? -22.719 -10.578 20.327 1.00 47.78 79 GLY A C 1
ATOM 612 O O . GLY A 1 79 ? -23.228 -10.842 19.242 1.00 47.78 79 GLY A O 1
ATOM 613 N N . VAL A 1 80 ? -21.750 -9.671 20.455 1.00 57.78 80 VAL A N 1
ATOM 614 C CA . VAL A 1 80 ? -21.005 -9.106 19.320 1.00 57.78 80 VAL A CA 1
ATOM 615 C C . VAL A 1 80 ? -19.636 -9.776 19.309 1.00 57.78 80 VAL A C 1
ATOM 617 O O . VAL A 1 80 ? -18.939 -9.767 20.322 1.00 57.78 80 VAL A O 1
ATOM 620 N N . ALA A 1 81 ? -19.270 -10.414 18.197 1.00 62.50 81 ALA A N 1
ATOM 621 C CA . ALA A 1 81 ? -17.935 -10.982 18.053 1.00 62.50 81 ALA A CA 1
ATOM 622 C C . ALA A 1 81 ? -16.905 -9.846 18.142 1.00 62.50 81 ALA A C 1
ATOM 624 O O . ALA A 1 81 ? -16.947 -8.926 17.329 1.00 62.50 81 ALA A O 1
ATOM 625 N N . ALA A 1 82 ? -16.018 -9.899 19.137 1.00 85.00 82 ALA A N 1
ATOM 626 C CA . ALA A 1 82 ? -14.899 -8.970 19.234 1.00 85.00 82 ALA A CA 1
ATOM 627 C C . ALA A 1 82 ? -13.929 -9.234 18.074 1.00 85.00 82 ALA A C 1
ATOM 629 O O . ALA A 1 82 ? -13.531 -10.381 17.849 1.00 85.00 82 ALA A O 1
ATOM 630 N N . TYR A 1 83 ? -13.569 -8.187 17.337 1.00 91.06 83 TYR A N 1
ATOM 631 C CA . TYR A 1 83 ? -12.600 -8.255 16.248 1.00 91.06 83 TYR A CA 1
ATOM 632 C C . TYR A 1 83 ? -11.196 -7.961 16.777 1.00 91.06 83 TYR A C 1
ATOM 634 O O . TYR A 1 83 ? -11.010 -7.146 17.679 1.00 91.06 83 TYR A O 1
ATOM 642 N N . ALA A 1 84 ? -10.168 -8.550 16.165 1.00 91.44 84 ALA A N 1
ATOM 643 C CA . ALA A 1 84 ? -8.779 -8.299 16.543 1.00 91.44 84 ALA A CA 1
ATOM 644 C C . ALA A 1 84 ? -8.401 -6.820 16.365 1.00 91.44 84 ALA A C 1
ATOM 646 O O . ALA A 1 84 ? -7.574 -6.287 17.101 1.00 91.44 84 ALA A O 1
ATOM 647 N N . THR A 1 85 ? -9.056 -6.133 15.427 1.00 93.31 85 THR A N 1
ATOM 648 C CA . THR A 1 85 ? -8.904 -4.696 15.195 1.00 93.31 85 THR A CA 1
ATOM 649 C C . THR A 1 85 ? -9.449 -3.805 16.308 1.00 93.31 85 THR A C 1
ATOM 651 O O . THR A 1 85 ? -9.068 -2.635 16.346 1.00 93.31 85 THR A O 1
ATOM 654 N N . ASP A 1 86 ? -10.274 -4.324 17.224 1.00 91.25 86 ASP A N 1
ATOM 655 C CA . ASP A 1 86 ? -10.885 -3.535 18.306 1.00 91.25 86 ASP A CA 1
ATOM 656 C C . ASP A 1 86 ? -9.842 -2.985 19.294 1.00 91.25 86 ASP A C 1
ATOM 658 O O . ASP A 1 86 ? -10.107 -2.010 19.996 1.00 91.25 86 ASP A O 1
ATOM 662 N N . ILE A 1 87 ? -8.618 -3.533 19.286 1.00 89.50 87 ILE A N 1
ATOM 663 C CA . ILE A 1 87 ? -7.457 -2.956 19.988 1.00 89.50 87 ILE A CA 1
ATOM 664 C C . ILE A 1 87 ? -7.074 -1.565 19.464 1.00 89.50 87 ILE A C 1
ATOM 666 O O . ILE A 1 87 ? -6.398 -0.812 20.160 1.00 89.50 87 ILE A O 1
ATOM 670 N N . LEU A 1 88 ? -7.460 -1.246 18.226 1.00 89.06 88 LEU A N 1
ATOM 671 C CA . LEU A 1 88 ? -7.202 0.026 17.572 1.00 89.06 88 LEU A CA 1
ATOM 672 C C . LEU A 1 88 ? -8.482 0.869 17.518 1.00 89.06 88 LEU A C 1
ATOM 674 O O . LEU A 1 88 ? -8.511 1.971 18.064 1.00 89.06 88 LEU A O 1
ATOM 678 N N . PHE A 1 89 ? -9.518 0.351 16.851 1.00 90.31 89 PHE A N 1
ATOM 679 C CA . PHE A 1 89 ? -10.808 1.002 16.600 1.00 90.31 89 PHE A CA 1
ATOM 680 C C . PHE A 1 89 ? -11.914 -0.045 16.421 1.00 90.31 89 PHE A C 1
ATOM 682 O O . PHE A 1 89 ? -11.602 -1.150 15.980 1.00 90.31 89 PHE A O 1
ATOM 689 N N . PRO A 1 90 ? -13.199 0.320 16.608 1.00 91.88 90 PRO A N 1
ATOM 690 C CA . PRO A 1 90 ? -14.306 -0.522 16.158 1.00 91.88 90 PRO A CA 1
ATOM 691 C C . PRO A 1 90 ? -14.149 -0.928 14.685 1.00 91.88 90 PRO A C 1
ATOM 693 O O . PRO A 1 90 ? -13.726 -0.109 13.854 1.00 91.88 90 PRO A O 1
ATOM 696 N N . ARG A 1 91 ? -14.496 -2.178 14.352 1.00 93.44 91 ARG A N 1
ATOM 697 C CA . ARG A 1 91 ? -14.321 -2.761 13.008 1.00 93.44 91 ARG A CA 1
ATOM 698 C C . ARG A 1 91 ? -14.880 -1.890 11.884 1.00 93.44 91 ARG A C 1
ATOM 700 O O . ARG A 1 91 ? -14.238 -1.761 10.842 1.00 93.44 91 ARG A O 1
ATOM 707 N N . GLU A 1 92 ? -16.027 -1.255 12.091 1.00 93.75 92 GLU A N 1
ATOM 708 C CA . GLU A 1 92 ? -16.684 -0.401 11.099 1.00 93.75 92 GLU A CA 1
ATOM 709 C C . GLU A 1 92 ? -15.842 0.836 10.776 1.00 93.75 92 GLU A C 1
ATOM 711 O O . GLU A 1 92 ? -15.735 1.243 9.618 1.00 93.75 92 GLU A O 1
ATOM 716 N N . LEU A 1 93 ? -15.191 1.420 11.786 1.00 94.75 93 LEU A N 1
ATOM 717 C CA . LEU A 1 93 ? -14.292 2.547 11.569 1.00 94.75 93 LEU A CA 1
ATOM 718 C C . LEU A 1 93 ? -13.018 2.104 10.847 1.00 94.75 93 LEU A C 1
ATOM 720 O O . LEU A 1 93 ? -12.535 2.823 9.973 1.00 94.75 93 LEU A O 1
ATOM 724 N N . VAL A 1 94 ? -12.488 0.919 11.164 1.00 96.00 94 VAL A N 1
ATOM 725 C CA . VAL A 1 94 ? -11.355 0.353 10.417 1.00 96.00 94 VAL A CA 1
ATOM 726 C C . VAL A 1 94 ? -11.716 0.180 8.946 1.00 96.00 94 VAL A C 1
ATOM 728 O O . VAL A 1 94 ? -10.981 0.656 8.086 1.00 96.00 94 VAL A O 1
ATOM 731 N N . GLN A 1 95 ? -12.866 -0.419 8.638 1.00 97.06 95 GLN A N 1
ATOM 732 C CA . GLN A 1 95 ? -13.339 -0.570 7.258 1.00 97.06 95 GLN A CA 1
ATOM 733 C C . GLN A 1 95 ? -13.531 0.782 6.560 1.00 97.06 95 GLN A C 1
ATOM 735 O O . GLN A 1 95 ? -13.162 0.932 5.392 1.00 97.06 95 GLN A O 1
ATOM 740 N N . PHE A 1 96 ? -14.042 1.791 7.270 1.00 97.19 96 PHE A N 1
ATOM 741 C CA . PHE A 1 96 ? -14.185 3.138 6.725 1.00 97.19 96 PHE A CA 1
ATOM 742 C C . PHE A 1 96 ? -12.826 3.772 6.382 1.00 97.19 96 PHE A C 1
ATOM 744 O O . PHE A 1 96 ? -12.646 4.295 5.282 1.00 97.19 96 PHE A O 1
ATOM 751 N N . ILE A 1 97 ? -11.834 3.656 7.270 1.00 97.69 97 ILE A N 1
ATOM 752 C CA . ILE A 1 97 ? -10.469 4.138 7.013 1.00 97.69 97 ILE A CA 1
ATOM 753 C C . ILE A 1 97 ? -9.812 3.350 5.869 1.00 97.69 97 ILE A C 1
ATOM 755 O O . ILE A 1 97 ? -9.154 3.945 5.019 1.00 97.69 97 ILE A O 1
ATOM 759 N N . LEU A 1 98 ? -9.999 2.029 5.799 1.00 98.25 98 LEU A N 1
ATOM 760 C CA . LEU A 1 98 ? -9.462 1.197 4.715 1.00 98.25 98 LEU A CA 1
ATOM 761 C C . LEU A 1 98 ? -10.118 1.505 3.359 1.00 98.25 98 LEU A C 1
ATOM 763 O O . LEU A 1 98 ? -9.459 1.430 2.324 1.00 98.25 98 LEU A O 1
ATOM 767 N N . THR A 1 99 ? -11.380 1.929 3.349 1.00 98.25 99 THR A N 1
ATOM 768 C CA . THR A 1 99 ? -12.040 2.431 2.134 1.00 98.25 99 T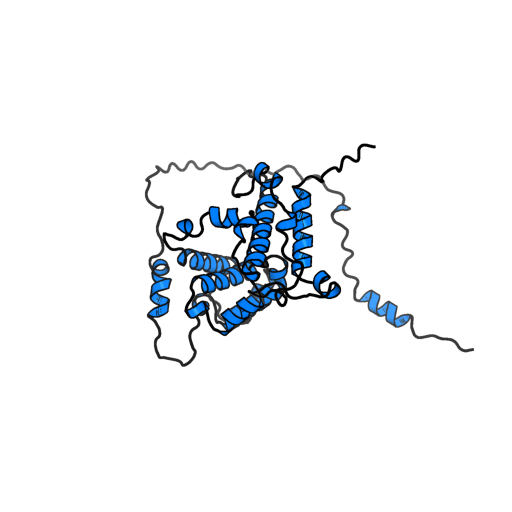HR A CA 1
ATOM 769 C C . THR A 1 99 ? -11.369 3.717 1.642 1.00 98.25 99 THR A C 1
ATOM 771 O O . THR A 1 99 ? -11.066 3.856 0.453 1.00 98.25 99 THR A O 1
ATOM 774 N N . ASP A 1 100 ? -11.055 4.637 2.558 1.00 98.31 100 ASP A N 1
ATOM 775 C CA . ASP A 1 100 ? -10.298 5.851 2.241 1.00 98.31 100 ASP A CA 1
ATOM 776 C C . ASP A 1 100 ? -8.856 5.534 1.807 1.00 98.31 100 ASP A C 1
ATOM 778 O O . ASP A 1 100 ? -8.331 6.191 0.904 1.00 98.31 100 ASP A O 1
ATOM 782 N N . TYR A 1 101 ? -8.224 4.506 2.385 1.00 98.62 101 TYR A N 1
ATOM 783 C CA . TYR A 1 101 ? -6.927 4.004 1.927 1.00 98.62 101 TYR A CA 1
ATOM 784 C C . TYR A 1 101 ? -6.997 3.592 0.453 1.00 98.62 101 TYR A C 1
ATOM 786 O O . TYR A 1 101 ? -6.234 4.115 -0.360 1.00 98.62 101 TYR A O 1
ATOM 794 N N . VAL A 1 102 ? -7.924 2.696 0.095 1.00 97.94 102 VAL A N 1
ATOM 795 C CA . VAL A 1 102 ? -8.080 2.199 -1.282 1.00 97.94 102 VAL A CA 1
ATOM 796 C C . VAL A 1 102 ? -8.373 3.344 -2.253 1.00 97.94 102 VAL A C 1
ATOM 798 O O . VAL A 1 102 ? -7.849 3.361 -3.365 1.00 97.94 102 VAL A O 1
ATOM 801 N N . THR A 1 103 ? -9.157 4.331 -1.824 1.00 97.38 103 THR A N 1
ATOM 802 C CA . THR A 1 103 ? -9.574 5.445 -2.682 1.00 97.38 103 THR A CA 1
ATOM 803 C C . THR A 1 103 ? -8.462 6.474 -2.895 1.00 97.38 103 THR A C 1
ATOM 805 O O . THR A 1 103 ? -8.219 6.901 -4.022 1.00 97.38 103 THR A O 1
ATOM 808 N N . TYR A 1 104 ? -7.787 6.903 -1.824 1.00 97.56 104 TYR A N 1
ATOM 809 C CA . TYR A 1 104 ? -6.926 8.091 -1.859 1.00 97.56 104 TYR A CA 1
ATOM 810 C C . TYR A 1 104 ? -5.435 7.794 -1.697 1.00 97.56 104 TYR A C 1
ATOM 812 O O . TYR A 1 104 ? -4.608 8.585 -2.146 1.00 97.56 104 TYR A O 1
ATOM 820 N N . VAL A 1 105 ? -5.072 6.687 -1.047 1.00 97.62 105 VAL A N 1
ATOM 821 C CA . VAL A 1 105 ? -3.678 6.387 -0.681 1.00 97.62 105 VAL A CA 1
ATOM 822 C C . VAL A 1 105 ? -3.089 5.285 -1.556 1.00 97.62 105 VAL A C 1
ATOM 824 O O . VAL A 1 105 ? -1.947 5.408 -2.000 1.00 97.62 105 VAL A O 1
ATOM 827 N N . TYR A 1 106 ? -3.863 4.242 -1.857 1.00 97.75 106 TYR A N 1
ATOM 828 C CA . TYR A 1 106 ? -3.453 3.113 -2.691 1.00 97.75 106 TYR A CA 1
ATOM 829 C C . TYR A 1 106 ? -2.837 3.536 -4.038 1.00 97.75 106 TYR A C 1
ATOM 831 O O . TYR A 1 106 ? -1.803 2.968 -4.384 1.00 97.75 106 TYR A O 1
ATOM 839 N N . PRO A 1 107 ? -3.352 4.546 -4.780 1.00 95.50 107 PRO A N 1
ATOM 840 C CA . PRO A 1 107 ? -2.730 4.972 -6.040 1.00 95.50 107 PRO A CA 1
ATOM 841 C C . PRO A 1 107 ? -1.259 5.409 -5.911 1.00 95.50 107 PRO A C 1
ATOM 843 O O . PRO A 1 107 ? -0.515 5.361 -6.888 1.00 95.50 107 PRO A O 1
ATOM 846 N N . LEU A 1 108 ? -0.833 5.832 -4.715 1.00 94.81 108 LEU A N 1
ATOM 847 C CA . LEU A 1 108 ? 0.540 6.250 -4.417 1.00 94.81 108 LEU A CA 1
ATOM 848 C C . LEU A 1 108 ? 1.329 5.178 -3.656 1.00 94.81 108 LEU A C 1
ATOM 850 O O . LEU A 1 108 ? 2.537 5.051 -3.851 1.00 94.81 108 LEU A O 1
ATOM 854 N N . ILE A 1 109 ? 0.659 4.417 -2.786 1.00 95.88 109 ILE A N 1
ATOM 855 C CA . ILE A 1 109 ? 1.263 3.411 -1.902 1.00 95.88 109 ILE A CA 1
ATOM 856 C C . ILE A 1 109 ? 0.514 2.072 -2.050 1.00 95.88 109 ILE A C 1
ATOM 858 O O . ILE A 1 109 ? -0.196 1.659 -1.126 1.00 95.88 109 ILE A O 1
ATOM 862 N N . PRO A 1 110 ? 0.636 1.378 -3.201 1.00 96.56 110 PRO A N 1
ATOM 863 C CA . PRO A 1 110 ? -0.098 0.143 -3.476 1.00 96.56 110 PRO A CA 1
ATOM 864 C C . PRO A 1 110 ? 0.617 -1.069 -2.856 1.00 96.56 110 PRO A C 1
ATOM 866 O O . PRO A 1 110 ? 1.275 -1.850 -3.540 1.00 96.56 110 PRO A O 1
ATOM 869 N N . VAL A 1 111 ? 0.524 -1.215 -1.533 1.00 95.56 111 VAL A N 1
ATOM 870 C CA . VAL A 1 111 ? 1.215 -2.281 -0.773 1.00 95.56 111 VAL A CA 1
ATOM 871 C C . VAL A 1 111 ? 0.380 -3.547 -0.579 1.00 95.56 111 VAL A C 1
ATOM 873 O O . VAL A 1 111 ? 0.870 -4.519 -0.013 1.00 95.56 111 VAL A O 1
ATOM 876 N N . ILE A 1 112 ? -0.864 -3.553 -1.059 1.00 96.94 112 ILE A N 1
ATOM 877 C CA . ILE A 1 112 ? -1.768 -4.705 -1.001 1.00 96.94 112 ILE A CA 1
ATOM 878 C C . ILE A 1 112 ? -2.226 -5.124 -2.394 1.00 96.94 112 ILE A C 1
ATOM 880 O O . ILE A 1 112 ? -2.175 -4.339 -3.340 1.00 96.94 112 ILE A O 1
ATOM 884 N N . HIS A 1 113 ? -2.701 -6.362 -2.497 1.00 97.50 113 HIS A N 1
ATOM 885 C CA . HIS A 1 113 ? -3.485 -6.831 -3.631 1.00 97.50 113 HIS A CA 1
ATOM 886 C C . HIS A 1 113 ? -4.964 -6.742 -3.255 1.00 97.50 113 HIS A C 1
ATOM 888 O O . HIS A 1 113 ? -5.404 -7.499 -2.385 1.00 97.50 113 HIS A O 1
ATOM 894 N N . ARG A 1 114 ? -5.713 -5.799 -3.845 1.00 97.62 114 ARG A N 1
ATOM 895 C CA . ARG A 1 114 ? -7.058 -5.433 -3.354 1.00 97.62 114 ARG A CA 1
ATOM 896 C C . ARG A 1 114 ? -8.017 -6.628 -3.231 1.00 97.62 114 ARG A C 1
ATOM 898 O O . ARG A 1 114 ? -8.546 -6.795 -2.134 1.00 97.62 114 ARG A O 1
ATOM 905 N N . PRO A 1 115 ? -8.185 -7.504 -4.247 1.00 98.00 115 PRO A N 1
ATOM 906 C CA . PRO A 1 115 ? -9.128 -8.621 -4.149 1.00 98.00 115 PRO A CA 1
ATOM 907 C C . PRO A 1 115 ? -8.783 -9.606 -3.025 1.00 98.00 115 PRO A C 1
ATOM 909 O O . PRO A 1 115 ? -9.662 -10.073 -2.307 1.00 98.00 115 PRO A O 1
ATOM 912 N N . THR A 1 116 ? -7.493 -9.914 -2.843 1.00 96.94 116 THR A N 1
ATOM 913 C CA . THR A 1 116 ? -7.049 -10.827 -1.775 1.00 96.94 116 THR A CA 1
ATOM 914 C C . THR A 1 116 ? -7.189 -10.184 -0.403 1.00 96.94 116 THR A C 1
ATOM 916 O O . THR A 1 116 ? -7.653 -10.835 0.522 1.00 96.94 116 THR A O 1
ATOM 919 N N . PHE A 1 117 ? -6.829 -8.907 -0.270 1.00 97.94 117 PHE A N 1
ATOM 920 C CA . PHE A 1 117 ? -6.949 -8.191 0.995 1.00 97.94 117 PHE A CA 1
ATOM 921 C C . PHE A 1 117 ? -8.408 -8.063 1.447 1.00 97.94 117 PHE A C 1
ATOM 923 O O . PHE A 1 117 ? -8.703 -8.274 2.618 1.00 97.94 117 PHE A O 1
ATOM 930 N N . GLU A 1 118 ? -9.324 -7.752 0.527 1.00 97.56 118 GLU A N 1
ATOM 931 C CA . GLU A 1 118 ? -10.757 -7.680 0.823 1.00 97.56 118 GLU A CA 1
ATOM 932 C C . GLU A 1 118 ? -11.312 -9.041 1.261 1.00 97.56 118 GLU A C 1
ATOM 934 O O . GLU A 1 118 ? -12.017 -9.127 2.267 1.00 97.56 118 GLU A O 1
ATOM 939 N N . LEU A 1 119 ? -10.949 -10.120 0.559 1.00 97.56 119 LEU A N 1
ATOM 940 C CA . LEU A 1 119 ? -11.314 -11.481 0.954 1.00 97.56 119 LEU A CA 1
ATOM 941 C C . LEU A 1 119 ? -10.779 -11.836 2.350 1.00 97.56 119 LEU A C 1
ATOM 943 O O . LEU A 1 119 ? -11.529 -12.336 3.189 1.00 97.56 119 LEU A O 1
ATOM 947 N N . ASP A 1 120 ? -9.505 -11.556 2.618 1.00 97.06 120 ASP A N 1
ATOM 948 C CA . ASP A 1 120 ? -8.865 -11.837 3.905 1.00 97.06 120 ASP A CA 1
ATOM 949 C C . ASP A 1 120 ? -9.499 -11.021 5.048 1.00 97.06 120 ASP A C 1
ATOM 951 O O . ASP A 1 120 ? -9.701 -11.534 6.150 1.00 97.06 120 ASP A O 1
ATOM 955 N N . LEU A 1 121 ? -9.893 -9.771 4.784 1.00 96.25 121 LEU A N 1
ATOM 956 C CA . LEU A 1 121 ? -10.596 -8.929 5.753 1.00 96.25 121 LEU A CA 1
ATOM 957 C C . LEU A 1 121 ? -12.019 -9.445 6.028 1.00 96.25 121 LEU A C 1
ATOM 959 O O . LEU A 1 121 ? -12.450 -9.491 7.179 1.00 96.25 121 LEU A O 1
ATOM 963 N N . ASN A 1 122 ? -12.749 -9.865 4.993 1.00 96.19 122 ASN A N 1
ATOM 964 C CA . ASN A 1 122 ? -14.120 -10.372 5.120 1.00 96.19 122 ASN A CA 1
ATOM 965 C C . ASN A 1 122 ? -14.187 -11.746 5.797 1.00 96.19 122 ASN A C 1
ATOM 967 O O . ASN A 1 122 ? -15.172 -12.075 6.455 1.00 96.19 122 ASN A O 1
ATOM 971 N N . THR A 1 123 ? -13.132 -12.546 5.654 1.00 96.44 123 THR A N 1
ATOM 972 C CA . THR A 1 123 ? -12.987 -13.838 6.335 1.00 96.44 123 THR A CA 1
ATOM 973 C C . THR A 1 123 ? -12.391 -13.707 7.740 1.00 96.44 123 THR A C 1
ATOM 975 O O . THR A 1 123 ? -12.212 -14.715 8.418 1.00 96.44 123 THR A O 1
ATOM 978 N N . ASN A 1 124 ? -12.139 -12.476 8.206 1.00 96.38 124 ASN A N 1
ATOM 979 C CA . ASN A 1 124 ? -11.555 -12.157 9.511 1.00 96.38 124 ASN A CA 1
ATOM 980 C C . ASN A 1 124 ? -10.202 -12.840 9.752 1.00 96.38 124 ASN A C 1
ATOM 982 O O . ASN A 1 124 ? -9.909 -13.283 10.865 1.00 96.38 124 ASN A O 1
ATOM 986 N N . ARG A 1 125 ? -9.355 -12.917 8.716 1.00 95.12 125 ARG A N 1
ATOM 987 C CA . ARG A 1 125 ? -7.995 -13.472 8.815 1.00 95.12 125 ARG A CA 1
ATOM 988 C C . ARG A 1 125 ? -7.183 -12.823 9.941 1.00 95.12 125 ARG A C 1
ATOM 990 O O . ARG A 1 125 ? -6.357 -13.486 10.561 1.00 95.12 125 ARG A O 1
ATOM 997 N N . ASP A 1 126 ? -7.459 -11.559 10.255 1.00 94.94 126 ASP A N 1
ATOM 998 C CA . ASP A 1 126 ? -6.811 -10.796 11.325 1.00 94.94 126 ASP A CA 1
ATOM 999 C C . ASP A 1 126 ? -7.004 -11.390 12.728 1.00 94.94 126 ASP A C 1
ATOM 1001 O O . ASP A 1 126 ? -6.196 -11.131 13.615 1.00 94.94 126 ASP A O 1
ATOM 1005 N N . MET A 1 127 ? -8.010 -12.250 12.921 1.00 94.50 127 MET A N 1
ATOM 1006 C CA . MET A 1 127 ? -8.217 -12.991 14.170 1.00 94.50 127 MET A CA 1
ATOM 1007 C C . MET A 1 127 ? -7.187 -14.101 14.403 1.00 94.50 127 MET A C 1
ATOM 1009 O O . MET A 1 127 ? -7.049 -14.588 15.526 1.00 94.50 127 MET A O 1
ATOM 1013 N N . HIS A 1 128 ? -6.510 -14.561 13.349 1.00 93.38 128 HIS A N 1
ATOM 1014 C CA . HIS A 1 128 ? -5.662 -15.757 13.385 1.00 93.38 128 HIS A CA 1
ATOM 1015 C C . HIS A 1 128 ? -4.274 -15.537 12.766 1.00 93.38 128 HIS A C 1
ATOM 1017 O O . HIS A 1 128 ? -3.435 -16.434 12.810 1.00 93.38 128 HIS A O 1
ATOM 1023 N N . ASP A 1 129 ? -4.024 -14.354 12.205 1.00 88.88 129 ASP A N 1
ATOM 1024 C CA . ASP A 1 129 ? -2.781 -13.977 11.540 1.00 88.88 129 ASP A CA 1
ATOM 1025 C C . ASP A 1 129 ? -2.342 -12.585 12.022 1.00 88.88 129 ASP A C 1
ATOM 1027 O O . ASP A 1 129 ? -2.886 -11.552 11.616 1.00 88.88 129 ASP A O 1
ATOM 1031 N N . ALA A 1 130 ? -1.353 -12.566 12.919 1.00 89.62 130 ALA A N 1
ATOM 1032 C CA . ALA A 1 130 ? -0.842 -11.337 13.518 1.00 89.62 130 ALA A CA 1
ATOM 1033 C C . ALA A 1 130 ? -0.139 -10.424 12.498 1.00 89.62 130 ALA A C 1
ATOM 1035 O O . ALA A 1 130 ? -0.197 -9.202 12.643 1.00 89.62 130 ALA A O 1
ATOM 1036 N N . ASP A 1 131 ? 0.471 -10.985 11.448 1.00 87.62 131 ASP A N 1
ATOM 1037 C CA . ASP A 1 131 ? 1.112 -10.197 10.390 1.00 87.62 131 ASP A CA 1
ATOM 1038 C C . ASP A 1 131 ? 0.052 -9.458 9.564 1.00 87.62 131 ASP A C 1
ATOM 1040 O O . ASP A 1 131 ? 0.220 -8.284 9.219 1.00 87.62 131 ASP A O 1
ATOM 1044 N N . PHE A 1 132 ? -1.079 -10.115 9.291 1.00 93.12 132 PHE A N 1
ATOM 1045 C CA . PHE A 1 132 ? -2.208 -9.480 8.615 1.00 93.12 132 PHE A CA 1
ATOM 1046 C C . PHE A 1 132 ? -2.865 -8.390 9.478 1.00 93.12 132 PHE A C 1
ATOM 1048 O O . PHE A 1 132 ? -3.178 -7.309 8.973 1.00 93.12 132 PHE A O 1
ATOM 1055 N N . LEU A 1 133 ? -3.004 -8.608 10.790 1.00 95.06 133 LEU A N 1
ATOM 1056 C CA . LEU A 1 133 ? -3.461 -7.566 11.717 1.00 95.06 133 LEU A CA 1
ATOM 1057 C C . LEU A 1 133 ? -2.500 -6.363 11.745 1.00 95.06 133 LEU A C 1
ATOM 1059 O O . LEU A 1 133 ? -2.940 -5.214 11.650 1.00 95.06 133 LEU A O 1
ATOM 1063 N N . ALA A 1 134 ? -1.189 -6.607 11.815 1.00 93.44 134 ALA A N 1
ATOM 1064 C CA . ALA A 1 134 ? -0.167 -5.560 11.763 1.00 93.44 134 ALA A CA 1
ATOM 1065 C C . ALA A 1 134 ? -0.210 -4.774 10.438 1.00 93.44 134 ALA A C 1
ATOM 1067 O O . ALA A 1 134 ? -0.043 -3.547 10.418 1.00 93.44 134 ALA A O 1
ATOM 1068 N N . LEU A 1 135 ? -0.498 -5.450 9.320 1.00 95.06 135 LEU A N 1
ATOM 1069 C CA . LEU A 1 135 ? -0.744 -4.797 8.036 1.00 95.06 135 LEU A CA 1
ATOM 1070 C C . LEU A 1 135 ? -1.957 -3.860 8.117 1.00 95.06 135 LEU A C 1
ATOM 1072 O O . LEU A 1 135 ? -1.823 -2.692 7.758 1.00 95.06 135 LEU A O 1
ATOM 1076 N N . ILE A 1 136 ? -3.103 -4.314 8.637 1.00 97.62 136 ILE A N 1
ATOM 1077 C CA . ILE A 1 136 ? -4.300 -3.469 8.808 1.00 97.62 136 ILE A CA 1
ATOM 1078 C C . ILE A 1 136 ? -3.982 -2.228 9.653 1.00 97.62 136 ILE A C 1
ATOM 1080 O O . ILE A 1 136 ? -4.297 -1.107 9.248 1.00 97.62 136 ILE A O 1
ATOM 1084 N N . ILE A 1 137 ? -3.307 -2.402 10.792 1.00 96.69 137 ILE A N 1
ATOM 1085 C CA . ILE A 1 137 ? -2.917 -1.294 11.679 1.00 96.69 137 ILE A CA 1
ATOM 1086 C C . ILE A 1 137 ? -2.011 -0.302 10.938 1.00 96.69 137 ILE A C 1
ATOM 1088 O O . ILE A 1 137 ? -2.202 0.913 11.029 1.00 96.69 137 ILE A O 1
ATOM 1092 N N . SER A 1 138 ? -1.060 -0.803 10.148 1.00 96.75 138 SER A N 1
ATOM 1093 C CA . SER A 1 138 ? -0.176 0.023 9.318 1.00 96.75 138 SER A CA 1
ATOM 1094 C C . SER A 1 138 ? -0.939 0.808 8.245 1.00 96.75 138 SER A C 1
ATOM 1096 O O . SER A 1 138 ? -0.651 1.988 8.031 1.00 96.75 138 SER A O 1
ATOM 1098 N N . LEU A 1 139 ? -1.933 0.190 7.598 1.00 98.00 139 LEU A N 1
ATOM 1099 C CA . LEU A 1 139 ? -2.788 0.839 6.598 1.00 98.00 139 LEU A CA 1
ATOM 1100 C C . LEU A 1 139 ? -3.663 1.939 7.216 1.00 98.00 139 LEU A C 1
ATOM 1102 O O . LEU A 1 139 ? -3.802 3.022 6.639 1.00 98.00 139 LEU A O 1
ATOM 1106 N N . CYS A 1 140 ? -4.189 1.720 8.421 1.00 97.56 140 CYS A N 1
ATOM 1107 C CA . CYS A 1 140 ? -4.871 2.764 9.181 1.00 97.56 140 CYS A CA 1
ATOM 1108 C C . CYS A 1 140 ? -3.920 3.924 9.513 1.00 97.56 140 CYS A C 1
ATOM 1110 O O . CYS A 1 140 ? -4.247 5.088 9.264 1.00 97.56 140 CYS A O 1
ATOM 1112 N N . ALA A 1 141 ? -2.718 3.617 10.011 1.00 97.19 141 ALA A N 1
ATOM 1113 C CA . ALA A 1 141 ? -1.723 4.617 10.388 1.00 97.19 141 ALA A CA 1
ATOM 1114 C C . ALA A 1 141 ? -1.314 5.503 9.203 1.00 97.19 141 ALA A C 1
ATOM 1116 O O . ALA A 1 141 ? -1.335 6.733 9.312 1.00 97.19 141 ALA A O 1
ATOM 1117 N N . VAL A 1 142 ? -0.979 4.902 8.053 1.00 97.38 142 VAL A N 1
ATOM 1118 C CA . VAL A 1 142 ? -0.573 5.658 6.856 1.00 97.38 142 VAL A CA 1
ATOM 1119 C C . VAL A 1 142 ? -1.723 6.513 6.327 1.00 97.38 142 VAL A C 1
ATOM 1121 O O . VAL A 1 142 ? -1.511 7.666 5.959 1.00 97.38 142 VAL A O 1
ATOM 1124 N N . THR A 1 143 ? -2.956 6.012 6.377 1.00 98.25 143 THR A N 1
ATOM 1125 C CA . THR A 1 143 ? -4.130 6.746 5.890 1.00 98.25 143 THR A CA 1
ATOM 1126 C C . THR A 1 143 ? -4.449 7.950 6.765 1.00 98.25 143 THR A C 1
ATOM 1128 O O . THR A 1 143 ? -4.602 9.059 6.257 1.00 98.25 143 THR A O 1
ATOM 1131 N N . VAL A 1 144 ? -4.461 7.784 8.090 1.00 96.44 144 VAL A N 1
ATOM 1132 C CA . VAL A 1 144 ? -4.644 8.898 9.039 1.00 96.44 144 VAL A CA 1
ATOM 1133 C C . VAL A 1 144 ? -3.501 9.919 8.934 1.00 96.44 144 VAL A C 1
ATOM 1135 O O . VAL A 1 144 ? -3.721 11.131 9.060 1.00 96.44 144 VAL A O 1
ATOM 1138 N N . SER A 1 145 ? -2.281 9.449 8.665 1.00 96.69 145 SER A N 1
ATOM 1139 C CA . SER A 1 145 ? -1.112 10.311 8.464 1.00 96.69 145 SER A CA 1
ATOM 1140 C C . SER A 1 145 ? -1.251 11.178 7.211 1.00 96.69 145 SER A C 1
ATOM 1142 O O . SER A 1 145 ? -1.049 12.394 7.285 1.00 96.69 145 SER A O 1
ATOM 1144 N N . LEU A 1 146 ? -1.615 10.564 6.081 1.00 96.75 146 LEU A N 1
ATOM 1145 C CA . LEU A 1 146 ? -1.645 11.203 4.763 1.00 96.75 146 LEU A CA 1
ATOM 1146 C C . LEU A 1 146 ? -2.942 11.960 4.463 1.00 96.75 146 LEU A C 1
ATOM 1148 O O . LEU A 1 146 ? -2.927 12.838 3.603 1.00 96.75 146 LEU A O 1
ATOM 1152 N N . LEU A 1 147 ? -4.036 11.688 5.183 1.00 96.44 147 LEU A N 1
ATOM 1153 C CA . LEU A 1 147 ? -5.329 12.365 5.017 1.00 96.44 147 LEU A CA 1
ATOM 1154 C C . LEU A 1 147 ? -5.671 13.249 6.234 1.00 96.44 147 LEU A C 1
ATOM 1156 O O . LEU A 1 147 ? -6.619 12.969 6.973 1.00 96.44 147 LEU A O 1
ATOM 1160 N N . PRO A 1 148 ? -4.934 14.357 6.461 1.00 93.81 148 PRO A N 1
ATOM 1161 C CA . PRO A 1 148 ? -5.108 15.220 7.630 1.00 93.81 148 PRO A CA 1
ATOM 1162 C C . PRO A 1 148 ? -6.529 15.763 7.794 1.00 93.81 148 PRO A C 1
ATOM 1164 O O . PRO A 1 148 ? -7.023 15.887 8.914 1.00 93.81 148 PRO A O 1
ATOM 1167 N N . THR A 1 149 ? -7.178 16.091 6.678 1.00 93.81 149 THR A N 1
ATOM 1168 C CA . THR A 1 149 ? -8.509 16.705 6.630 1.00 93.81 149 THR A CA 1
ATOM 1169 C C . THR A 1 149 ? -9.628 15.723 6.974 1.00 93.81 149 THR A C 1
ATOM 1171 O O . THR A 1 149 ? -10.691 16.150 7.417 1.00 93.81 149 THR A O 1
ATOM 1174 N N . ARG A 1 150 ? -9.392 14.414 6.823 1.00 94.00 150 ARG A N 1
ATOM 1175 C CA . ARG A 1 150 ? -10.385 13.358 7.071 1.00 94.00 150 ARG A CA 1
ATOM 1176 C C . ARG A 1 150 ? -10.506 12.972 8.541 1.00 94.00 150 ARG A C 1
ATOM 1178 O O . ARG A 1 150 ? -11.528 12.433 8.948 1.00 94.00 150 ARG A O 1
ATOM 1185 N N . PHE A 1 151 ? -9.518 13.306 9.371 1.00 92.62 151 PHE A N 1
ATOM 1186 C CA . PHE A 1 151 ? -9.480 12.848 10.762 1.00 92.62 151 PHE A CA 1
ATOM 1187 C C . PHE A 1 151 ? -10.705 13.249 11.590 1.00 92.62 151 PHE A C 1
ATOM 1189 O O . PHE A 1 151 ? -11.202 12.444 12.372 1.00 92.62 151 PHE A O 1
ATOM 1196 N N . GLN A 1 152 ? -11.249 14.453 11.384 1.00 91.25 152 GLN A N 1
ATOM 1197 C CA . GLN A 1 152 ? -12.474 14.852 12.086 1.00 91.25 152 GLN A CA 1
ATOM 1198 C C . GLN A 1 152 ? -13.697 14.026 11.669 1.00 91.25 152 GLN A C 1
ATOM 1200 O O . GLN A 1 152 ? -14.593 13.797 12.479 1.00 91.25 152 GLN A O 1
ATOM 1205 N N . THR A 1 153 ? -13.720 13.530 10.429 1.00 93.56 153 THR A N 1
ATOM 1206 C CA . THR A 1 153 ? -14.761 12.606 9.964 1.00 93.56 153 THR A CA 1
ATOM 1207 C C . THR A 1 153 ? -14.653 11.268 10.695 1.00 93.56 153 THR A C 1
ATOM 1209 O O . THR A 1 153 ? -15.653 10.792 11.219 1.00 93.56 153 THR A O 1
ATOM 1212 N N . TYR A 1 154 ? -13.443 10.712 10.830 1.00 93.00 154 TYR A N 1
ATOM 1213 C CA . TYR A 1 154 ? -13.208 9.468 11.579 1.00 93.00 154 TYR A CA 1
ATOM 1214 C C . TYR A 1 154 ? -13.638 9.584 13.047 1.00 93.00 154 TYR A C 1
ATOM 1216 O O . TYR A 1 154 ? -14.317 8.705 13.568 1.00 93.00 154 TYR A O 1
ATOM 1224 N N . ARG A 1 155 ? -13.317 10.709 13.700 1.00 90.06 155 ARG A N 1
ATOM 1225 C CA . ARG A 1 155 ? -13.728 10.978 15.089 1.00 90.06 155 ARG A CA 1
ATOM 1226 C C . ARG A 1 155 ? -15.229 11.112 15.289 1.00 90.06 155 ARG A C 1
ATOM 1228 O O . ARG A 1 155 ? -15.722 10.804 16.365 1.00 90.06 155 ARG A O 1
ATOM 1235 N N . SER A 1 156 ? -15.933 11.619 14.286 1.00 89.81 156 SER A N 1
ATOM 1236 C CA . SER A 1 156 ? -17.387 11.780 14.358 1.00 89.81 156 SER A CA 1
ATOM 1237 C C . SER A 1 156 ? -18.120 10.474 14.046 1.00 89.81 156 SER A C 1
ATOM 1239 O O . SER A 1 156 ? -19.252 10.298 14.481 1.00 89.81 156 SER A O 1
ATOM 1241 N N . PHE A 1 157 ? -17.478 9.565 13.304 1.00 87.44 157 PHE A N 1
ATOM 1242 C CA . PHE A 1 157 ? -18.034 8.266 12.927 1.00 87.44 157 PHE A CA 1
ATOM 1243 C C . PHE A 1 157 ? -18.163 7.316 14.127 1.00 87.44 157 PHE A C 1
ATOM 1245 O O . PHE A 1 157 ? -19.193 6.669 14.293 1.00 87.44 157 PHE A O 1
ATOM 1252 N N . SER A 1 158 ? -17.154 7.280 15.000 1.00 78.62 158 SER A N 1
ATOM 1253 C CA . SER A 1 158 ? -17.203 6.548 16.269 1.00 78.62 158 SER A CA 1
ATOM 1254 C C . SER A 1 158 ? -16.884 7.504 17.410 1.00 78.62 158 SER A C 1
ATOM 1256 O O . SER A 1 158 ? -15.792 8.058 17.468 1.00 78.62 158 SER A O 1
ATOM 1258 N N . SER A 1 159 ? -17.822 7.714 18.333 1.00 71.31 159 SER A N 1
ATOM 1259 C CA . SER A 1 159 ? -17.604 8.579 19.495 1.00 71.31 159 SER A CA 1
ATOM 1260 C C . SER A 1 159 ? -17.920 7.842 20.799 1.00 71.31 159 SER A C 1
ATOM 1262 O O . SER A 1 159 ? -19.004 7.266 20.896 1.00 71.31 159 SER A O 1
ATOM 1264 N N . PRO A 1 160 ? -17.041 7.916 21.819 1.00 68.62 160 PRO A N 1
ATOM 1265 C CA . PRO A 1 160 ? -15.753 8.616 21.823 1.00 68.62 160 PRO A CA 1
ATOM 1266 C C . PRO A 1 160 ? -14.605 7.737 21.296 1.00 68.62 160 PRO A C 1
ATOM 1268 O O . PRO A 1 160 ? -14.324 6.679 21.851 1.00 68.62 160 PRO A O 1
ATOM 1271 N N . LEU A 1 161 ? -13.883 8.203 20.268 1.00 71.62 161 LEU A N 1
ATOM 1272 C CA . LEU A 1 161 ? -12.551 7.663 19.980 1.00 71.62 161 LEU A CA 1
ATOM 1273 C C . LEU A 1 161 ? -11.569 8.046 21.095 1.00 71.62 161 LEU A C 1
ATOM 1275 O O . LEU A 1 161 ? -11.601 9.198 21.544 1.00 71.62 161 LEU A O 1
ATOM 1279 N N . PRO A 1 162 ? -10.660 7.135 21.490 1.00 72.44 162 PRO A N 1
ATOM 1280 C CA . PRO A 1 162 ? -9.698 7.404 22.553 1.00 72.44 162 PRO A CA 1
ATOM 1281 C C . PRO A 1 162 ? -8.708 8.515 22.177 1.00 72.44 162 PRO A C 1
ATOM 1283 O O . PRO A 1 162 ? -8.320 9.304 23.034 1.00 72.44 162 PRO A O 1
ATOM 1286 N N . PHE A 1 163 ? -8.338 8.630 20.897 1.00 84.19 163 PHE A N 1
ATOM 1287 C CA . PHE A 1 163 ? -7.282 9.544 20.459 1.00 84.19 163 PHE A CA 1
ATOM 1288 C C . PHE A 1 163 ? -7.815 10.925 20.083 1.00 84.19 163 PHE A C 1
ATOM 1290 O O . PHE A 1 163 ? -8.769 11.072 19.309 1.00 84.19 163 PHE A O 1
ATOM 1297 N N . GLN A 1 164 ? -7.146 11.964 20.583 1.00 85.06 164 GLN A N 1
ATOM 1298 C CA . GLN A 1 164 ? -7.529 13.341 20.308 1.00 85.06 164 GLN A CA 1
ATOM 1299 C C . GLN A 1 164 ? -6.902 13.903 19.036 1.00 85.06 164 GLN A C 1
ATOM 1301 O O . GLN A 1 164 ? -7.483 14.783 18.390 1.00 85.06 164 GLN A O 1
ATOM 1306 N N . THR A 1 165 ? -5.726 13.395 18.672 1.00 91.38 165 THR A N 1
ATOM 1307 C CA . THR A 1 165 ? -4.936 13.891 17.545 1.00 91.38 165 THR A CA 1
ATOM 1308 C C . THR A 1 165 ? -4.524 12.769 16.597 1.00 91.38 165 THR A C 1
ATOM 1310 O O . THR A 1 165 ? -4.452 11.595 16.963 1.00 91.38 165 THR A O 1
ATOM 1313 N N . ARG A 1 166 ? -4.205 13.151 15.355 1.00 92.56 166 ARG A N 1
ATOM 1314 C CA . ARG A 1 166 ? -3.659 12.228 14.349 1.00 92.56 166 ARG A CA 1
ATOM 1315 C C . ARG A 1 166 ? -2.327 11.643 14.793 1.00 92.56 166 ARG A C 1
ATOM 1317 O O . ARG A 1 166 ? -2.118 10.451 14.637 1.00 92.56 166 ARG A O 1
ATOM 1324 N N . THR A 1 167 ? -1.452 12.472 15.360 1.00 93.44 167 THR A N 1
ATOM 1325 C CA . THR A 1 167 ? -0.135 12.038 15.839 1.00 93.44 167 THR A CA 1
ATOM 1326 C C . THR A 1 167 ? -0.272 10.970 16.911 1.00 93.44 167 THR A C 1
ATOM 1328 O O . THR A 1 167 ? 0.350 9.929 16.797 1.00 93.44 167 THR A O 1
ATOM 1331 N N . GLU A 1 168 ? -1.160 11.170 17.882 1.00 93.81 168 GLU A N 1
ATOM 1332 C CA . GLU A 1 168 ? -1.425 10.179 18.928 1.00 93.81 168 GLU A CA 1
ATOM 1333 C C . GLU A 1 168 ? -1.940 8.852 18.355 1.00 93.81 168 GLU A C 1
ATOM 1335 O O . GLU A 1 168 ? -1.467 7.786 18.740 1.00 93.81 168 GLU A O 1
ATOM 1340 N N . THR A 1 169 ? -2.854 8.919 17.380 1.00 92.94 169 THR A N 1
ATOM 1341 C CA . THR A 1 169 ? -3.346 7.731 16.666 1.00 92.94 169 THR A CA 1
ATOM 1342 C C . THR A 1 169 ? -2.203 6.980 15.981 1.00 92.94 169 THR A C 1
ATOM 1344 O O . THR A 1 169 ? -2.086 5.763 16.099 1.00 92.94 169 THR A O 1
ATOM 1347 N N . VAL A 1 170 ? -1.352 7.706 15.256 1.00 94.06 170 VAL A N 1
ATOM 1348 C CA . VAL A 1 170 ? -0.234 7.136 14.496 1.00 94.06 170 VAL A CA 1
ATOM 1349 C C . VAL A 1 170 ? 0.830 6.568 15.433 1.00 94.06 170 VAL A C 1
ATOM 1351 O O . VAL A 1 170 ? 1.305 5.459 15.200 1.00 94.06 170 VAL A O 1
ATOM 1354 N N . ASP A 1 171 ? 1.152 7.269 16.519 1.00 94.00 171 ASP A N 1
ATOM 1355 C CA . ASP A 1 171 ? 2.084 6.809 17.549 1.00 94.00 171 ASP A CA 1
ATOM 1356 C C . ASP A 1 171 ? 1.568 5.541 18.235 1.00 94.00 171 ASP A C 1
ATOM 1358 O O . ASP A 1 171 ? 2.345 4.631 18.526 1.00 94.00 171 ASP A O 1
ATOM 1362 N N . HIS A 1 172 ? 0.258 5.448 18.470 1.00 93.38 172 HIS A N 1
ATOM 1363 C CA . HIS A 1 172 ? -0.358 4.242 19.006 1.00 93.38 172 HIS A CA 1
ATOM 1364 C C . HIS A 1 172 ? -0.271 3.069 18.021 1.00 93.38 172 HIS A C 1
ATOM 1366 O O . HIS A 1 172 ? 0.208 2.000 18.395 1.00 93.38 172 HIS A O 1
ATOM 1372 N N . CYS A 1 173 ? -0.629 3.279 16.748 1.00 94.38 173 CYS A N 1
ATOM 1373 C CA . CYS A 1 173 ? -0.467 2.263 15.701 1.00 94.38 173 CYS A CA 1
ATOM 1374 C C . CYS A 1 173 ? 0.989 1.790 15.597 1.00 94.38 173 CYS A C 1
ATOM 1376 O O . CYS A 1 173 ? 1.257 0.597 15.475 1.00 94.38 173 CYS A O 1
ATOM 1378 N N . TYR A 1 174 ? 1.941 2.726 15.671 1.00 91.31 174 TYR A N 1
ATOM 1379 C CA . TYR A 1 174 ? 3.364 2.416 15.677 1.00 91.31 174 TYR A CA 1
ATOM 1380 C C . TYR A 1 174 ? 3.727 1.536 16.876 1.00 91.31 174 TYR A C 1
ATOM 1382 O O . TYR A 1 174 ? 4.331 0.488 16.681 1.00 91.31 174 TYR A O 1
ATOM 1390 N N . LYS A 1 175 ? 3.316 1.896 18.098 1.00 91.44 175 LYS A N 1
ATOM 1391 C CA . LYS A 1 175 ? 3.572 1.089 19.305 1.00 91.44 175 LYS A CA 1
ATOM 1392 C C . LYS A 1 175 ? 2.988 -0.323 19.209 1.00 91.44 175 LYS A C 1
ATOM 1394 O O . LYS A 1 175 ? 3.693 -1.270 19.545 1.00 91.44 175 LYS A O 1
ATOM 1399 N N . LEU A 1 176 ? 1.758 -0.474 18.711 1.00 91.31 176 LEU A N 1
ATOM 1400 C CA . LEU A 1 176 ? 1.155 -1.790 18.464 1.00 91.31 176 LEU A CA 1
ATOM 1401 C C . LEU A 1 176 ? 1.997 -2.607 17.476 1.00 91.31 176 LEU A C 1
ATOM 1403 O O . LEU A 1 176 ? 2.385 -3.732 17.777 1.00 91.31 176 LEU A O 1
ATOM 1407 N N . ASN A 1 177 ? 2.370 -2.006 16.343 1.00 88.88 177 ASN A N 1
ATOM 1408 C CA . ASN A 1 177 ? 3.231 -2.643 15.346 1.00 88.88 177 ASN A CA 1
ATOM 1409 C C . ASN A 1 177 ? 4.609 -3.035 15.885 1.00 88.88 177 ASN A C 1
ATOM 1411 O O . ASN A 1 177 ? 5.157 -4.056 15.479 1.00 88.88 177 ASN A O 1
ATOM 1415 N N . GLN A 1 178 ? 5.178 -2.250 16.801 1.00 85.62 178 GLN A N 1
ATOM 1416 C CA . GLN A 1 178 ? 6.416 -2.618 17.486 1.00 85.62 178 GLN A CA 1
ATOM 1417 C C . GLN A 1 178 ? 6.219 -3.845 18.386 1.00 85.62 178 GLN A C 1
ATOM 1419 O O . GLN A 1 178 ? 7.136 -4.653 18.488 1.00 85.62 178 GLN A O 1
ATOM 1424 N N . GLY A 1 179 ? 5.043 -4.001 19.001 1.00 84.81 179 GLY A N 1
ATOM 1425 C CA . GLY A 1 179 ? 4.703 -5.143 19.854 1.00 84.81 179 GLY A CA 1
ATOM 1426 C C . GLY A 1 179 ? 4.588 -6.476 19.109 1.00 84.81 179 GLY A C 1
ATOM 1427 O O . GLY A 1 179 ? 4.854 -7.519 19.698 1.00 84.81 179 GLY A O 1
ATOM 1428 N N . PHE A 1 180 ? 4.267 -6.459 17.811 1.00 82.56 180 PHE A N 1
ATOM 1429 C CA . PHE A 1 180 ? 4.261 -7.672 16.977 1.00 82.56 180 PHE A CA 1
ATOM 1430 C C . PHE A 1 180 ? 5.664 -8.136 16.558 1.00 82.56 180 PHE A C 1
ATOM 1432 O O . PHE A 1 180 ? 5.815 -9.230 16.017 1.00 82.56 180 PHE A O 1
ATOM 1439 N N . ARG A 1 181 ? 6.710 -7.332 16.792 1.00 78.19 181 ARG A N 1
ATOM 1440 C CA . ARG A 1 181 ? 8.086 -7.699 16.437 1.00 78.19 181 ARG A CA 1
ATOM 1441 C C . ARG A 1 181 ? 8.642 -8.664 17.479 1.00 78.19 181 ARG A C 1
ATOM 1443 O O . ARG A 1 181 ? 9.006 -8.249 18.577 1.00 78.19 181 ARG A O 1
ATOM 1450 N N . ASP A 1 182 ? 8.729 -9.946 17.130 1.00 68.62 182 ASP A N 1
ATOM 1451 C CA . ASP A 1 182 ? 9.420 -10.931 17.960 1.00 68.62 182 ASP A CA 1
ATOM 1452 C C . ASP A 1 182 ? 10.948 -10.710 17.942 1.00 68.62 182 ASP A C 1
ATOM 1454 O O . ASP A 1 182 ? 11.495 -9.931 17.155 1.00 68.62 182 ASP A O 1
ATOM 1458 N N . THR A 1 183 ? 11.678 -11.396 18.823 1.00 65.94 183 THR A N 1
ATOM 1459 C CA . THR A 1 183 ? 13.150 -11.297 18.877 1.00 65.94 183 THR A CA 1
ATOM 1460 C C . THR A 1 183 ? 13.832 -11.756 17.586 1.00 65.94 183 THR A C 1
ATOM 1462 O O . THR A 1 183 ? 14.986 -11.404 17.359 1.00 65.94 183 THR A O 1
ATOM 1465 N N . ARG A 1 184 ? 13.114 -12.486 16.723 1.00 62.22 184 ARG A N 1
ATOM 1466 C CA . ARG A 1 184 ? 13.561 -12.971 15.412 1.00 62.22 184 ARG A CA 1
ATOM 1467 C C . ARG A 1 184 ? 13.036 -12.114 14.258 1.00 62.22 184 ARG A C 1
ATOM 1469 O O . ARG A 1 184 ? 13.257 -12.449 13.092 1.00 62.22 184 ARG A O 1
ATOM 1476 N N . TYR A 1 185 ? 12.370 -10.996 14.543 1.00 59.81 185 TYR A N 1
ATOM 1477 C CA . TYR A 1 185 ? 11.738 -10.154 13.534 1.00 59.81 185 TYR A CA 1
ATOM 1478 C C . TYR A 1 185 ? 12.788 -9.631 12.554 1.00 59.81 185 TYR A C 1
ATOM 1480 O O . TYR A 1 185 ? 12.628 -9.727 11.339 1.00 59.81 185 TYR A O 1
ATOM 1488 N N . PHE A 1 186 ? 13.927 -9.171 13.078 1.00 53.72 186 PHE A N 1
ATOM 1489 C CA . PHE A 1 186 ? 15.052 -8.718 12.259 1.00 53.72 186 PHE A CA 1
ATOM 1490 C C . PHE A 1 186 ? 15.856 -9.870 11.631 1.00 53.72 186 PHE A C 1
ATOM 1492 O O . PHE A 1 186 ? 16.484 -9.667 10.591 1.00 53.72 186 PHE A O 1
ATOM 1499 N N . ASP A 1 187 ? 15.785 -11.080 12.196 1.00 55.56 187 ASP A N 1
ATOM 1500 C CA . ASP A 1 187 ? 16.429 -12.278 11.637 1.00 55.56 187 ASP A CA 1
ATOM 1501 C C . ASP A 1 187 ? 15.674 -12.793 10.401 1.00 55.56 187 ASP A C 1
ATOM 1503 O O . ASP A 1 187 ? 16.273 -13.261 9.429 1.00 55.56 187 ASP A O 1
ATOM 1507 N N . THR A 1 188 ? 14.343 -12.680 10.407 1.00 50.88 188 THR A N 1
ATOM 1508 C CA . THR A 1 188 ? 13.461 -13.154 9.331 1.00 50.88 188 THR A CA 1
ATOM 1509 C C . THR A 1 188 ? 13.174 -12.083 8.282 1.00 50.88 188 THR A C 1
ATOM 1511 O O . THR A 1 188 ? 13.119 -12.407 7.092 1.00 50.88 188 THR A O 1
ATOM 1514 N N . VAL A 1 189 ? 13.036 -10.816 8.676 1.00 52.06 189 VAL A N 1
ATOM 1515 C CA . VAL A 1 189 ? 12.901 -9.637 7.803 1.00 52.06 189 VAL A CA 1
ATOM 1516 C C . VAL A 1 189 ? 14.299 -9.075 7.519 1.00 52.06 189 VAL A C 1
ATOM 1518 O O . VAL A 1 189 ? 14.577 -7.889 7.665 1.00 52.06 189 VAL A O 1
ATOM 1521 N N . SER A 1 190 ? 15.240 -9.946 7.150 1.00 51.28 190 SER A N 1
ATOM 1522 C CA . SER A 1 190 ? 16.614 -9.515 6.920 1.00 51.28 190 SER A CA 1
ATOM 1523 C C . SER A 1 190 ? 16.675 -8.598 5.696 1.00 51.28 190 SER A C 1
ATOM 1525 O O . SER A 1 190 ? 15.974 -8.809 4.700 1.00 51.28 190 SER A O 1
ATOM 1527 N N . HIS A 1 191 ? 17.551 -7.592 5.731 1.00 52.09 191 HIS A N 1
ATOM 1528 C CA . HIS A 1 191 ? 17.874 -6.724 4.592 1.00 52.09 191 HIS A CA 1
ATOM 1529 C C . HIS A 1 191 ? 18.103 -7.500 3.279 1.00 52.09 191 HIS A C 1
ATOM 1531 O O . HIS A 1 191 ? 17.903 -6.949 2.204 1.00 52.09 191 HIS A O 1
ATOM 1537 N N . GLN A 1 192 ? 18.448 -8.793 3.346 1.00 52.53 192 GLN A N 1
ATOM 1538 C CA . GLN A 1 192 ? 18.561 -9.679 2.189 1.00 52.53 192 GLN A CA 1
ATOM 1539 C C . GLN A 1 192 ? 17.223 -9.957 1.483 1.00 52.53 192 GLN A C 1
ATOM 1541 O O . GLN A 1 192 ? 17.218 -10.074 0.263 1.00 52.53 192 GLN A O 1
ATOM 1546 N N . LYS A 1 193 ? 16.087 -10.075 2.188 1.00 54.59 193 LYS A N 1
ATOM 1547 C CA . LYS A 1 193 ? 14.766 -10.250 1.544 1.00 54.59 193 LYS A CA 1
ATOM 1548 C C . LYS A 1 193 ? 14.333 -8.988 0.798 1.00 54.59 193 LYS A C 1
ATOM 1550 O O . LYS A 1 193 ? 13.816 -9.086 -0.311 1.00 54.59 193 LYS A O 1
ATOM 1555 N N . TRP A 1 194 ? 14.610 -7.821 1.373 1.00 58.56 194 TRP A N 1
ATOM 1556 C CA . TRP A 1 194 ? 14.364 -6.527 0.733 1.00 58.56 194 TRP A CA 1
ATOM 1557 C C . TRP A 1 194 ? 15.314 -6.284 -0.439 1.00 58.56 194 TRP A C 1
ATOM 1559 O O . TRP A 1 194 ? 14.863 -5.920 -1.518 1.00 58.56 194 TRP A O 1
ATOM 1569 N N . ALA A 1 195 ? 16.602 -6.603 -0.278 1.00 60.62 195 ALA A N 1
ATOM 1570 C CA . ALA A 1 195 ? 17.570 -6.586 -1.369 1.00 60.62 195 ALA A CA 1
ATOM 1571 C C . ALA A 1 195 ? 17.163 -7.550 -2.491 1.00 60.62 195 ALA A C 1
ATOM 1573 O O . ALA A 1 195 ? 17.288 -7.217 -3.656 1.00 60.62 195 ALA A O 1
ATOM 1574 N N . LYS A 1 196 ? 16.585 -8.719 -2.189 1.00 66.75 196 LYS A N 1
ATOM 1575 C CA . LYS A 1 196 ? 16.053 -9.620 -3.224 1.00 66.75 196 LYS A CA 1
ATOM 1576 C C . LYS A 1 196 ? 14.956 -8.972 -4.069 1.00 66.75 196 LYS A C 1
ATOM 1578 O O . LYS A 1 196 ? 14.876 -9.299 -5.246 1.00 66.75 196 LYS A O 1
ATOM 1583 N N . ALA A 1 197 ? 14.187 -8.011 -3.548 1.00 69.19 197 ALA A N 1
ATOM 1584 C CA . ALA A 1 197 ? 13.165 -7.321 -4.337 1.00 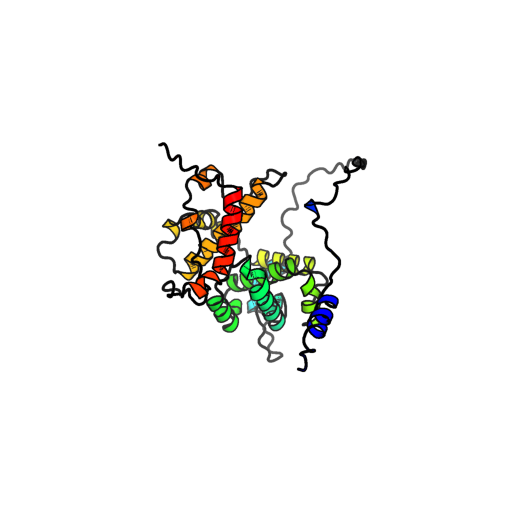69.19 197 ALA A CA 1
ATOM 1585 C C . ALA A 1 197 ? 13.733 -6.605 -5.576 1.00 69.19 197 ALA A C 1
ATOM 1587 O O . ALA A 1 197 ? 12.989 -6.428 -6.530 1.00 69.19 197 ALA A O 1
ATOM 1588 N N . GLN A 1 198 ? 15.025 -6.253 -5.610 1.00 73.56 198 GLN A N 1
ATOM 1589 C CA . GLN A 1 198 ? 15.673 -5.660 -6.790 1.00 73.56 198 GLN A CA 1
ATOM 1590 C C . GLN A 1 198 ? 16.189 -6.702 -7.804 1.00 73.56 198 GLN A C 1
ATOM 1592 O O . GLN A 1 198 ? 16.562 -6.354 -8.919 1.00 73.56 198 GLN A O 1
ATOM 1597 N N . HIS A 1 199 ? 16.231 -7.987 -7.435 1.00 80.44 199 HIS A N 1
ATOM 1598 C CA . HIS A 1 199 ? 16.767 -9.056 -8.276 1.00 80.44 199 HIS A CA 1
ATOM 1599 C C . HIS A 1 199 ? 15.637 -9.883 -8.888 1.00 80.44 199 HIS A C 1
ATOM 1601 O O . HIS A 1 199 ? 14.974 -10.654 -8.190 1.00 80.44 199 HIS A O 1
ATOM 1607 N N . LEU A 1 200 ? 15.477 -9.789 -10.210 1.00 78.12 200 LEU A N 1
ATOM 1608 C CA . LEU A 1 200 ? 14.438 -10.505 -10.958 1.00 78.12 200 LEU A CA 1
ATOM 1609 C C . LEU A 1 200 ? 14.525 -12.033 -10.782 1.00 78.12 200 LEU A C 1
ATOM 1611 O O . LEU A 1 200 ? 13.505 -12.712 -10.710 1.00 78.12 200 LEU A O 1
ATOM 1615 N N . SER A 1 201 ? 15.735 -12.578 -10.623 1.00 82.00 201 SER A N 1
ATOM 1616 C CA . SER A 1 201 ? 15.955 -14.008 -10.359 1.00 82.00 201 SER A CA 1
ATOM 1617 C C . SER A 1 201 ? 15.315 -14.491 -9.053 1.00 82.00 201 SER A C 1
ATOM 1619 O O . SER A 1 201 ? 14.928 -15.656 -8.956 1.00 82.00 201 SER A O 1
ATOM 1621 N N . SER A 1 202 ? 15.143 -13.604 -8.066 1.00 82.94 202 SER A N 1
ATOM 1622 C CA . SER A 1 202 ? 14.512 -13.934 -6.784 1.00 82.94 202 SER A CA 1
ATOM 1623 C C . SER A 1 202 ? 13.004 -14.175 -6.885 1.00 82.94 202 SER A C 1
ATOM 1625 O O . SER A 1 202 ? 12.398 -14.643 -5.922 1.00 82.94 202 SER A O 1
ATOM 1627 N N . TYR A 1 203 ? 12.398 -13.846 -8.028 1.00 87.38 203 TYR A N 1
ATOM 1628 C CA . TYR A 1 203 ? 10.970 -14.031 -8.272 1.00 87.38 203 TYR A CA 1
ATOM 1629 C C . TYR A 1 203 ? 10.635 -15.437 -8.773 1.00 87.38 203 TYR A C 1
ATOM 1631 O O . TYR A 1 203 ? 9.464 -15.799 -8.869 1.00 87.38 203 TYR A O 1
ATOM 1639 N N . THR A 1 204 ? 11.653 -16.241 -9.080 1.00 86.75 204 THR A N 1
ATOM 1640 C CA . THR A 1 204 ? 11.481 -17.629 -9.506 1.00 86.75 204 THR A CA 1
ATOM 1641 C C . THR A 1 204 ? 10.717 -18.418 -8.441 1.00 86.75 204 THR A C 1
ATOM 1643 O O . THR A 1 204 ? 11.124 -18.455 -7.282 1.00 86.75 204 THR A O 1
ATOM 1646 N N . GLY A 1 205 ? 9.614 -19.056 -8.838 1.00 87.56 205 GLY A N 1
ATOM 1647 C CA . GLY A 1 205 ? 8.771 -19.863 -7.949 1.00 87.56 205 GLY A CA 1
ATOM 1648 C C . GLY A 1 205 ? 7.745 -19.077 -7.125 1.00 87.56 205 GLY A C 1
ATOM 1649 O O . GLY A 1 205 ? 6.969 -19.698 -6.403 1.00 87.56 205 GLY A O 1
ATOM 1650 N N . LEU A 1 206 ? 7.703 -17.744 -7.235 1.00 88.81 206 LEU A N 1
ATOM 1651 C CA . LEU A 1 206 ? 6.660 -16.931 -6.605 1.00 88.81 206 LEU A CA 1
ATOM 1652 C C . LEU A 1 206 ? 5.404 -16.875 -7.478 1.00 88.81 206 LEU A C 1
ATOM 1654 O O . LEU A 1 206 ? 5.475 -16.911 -8.707 1.00 88.81 206 LEU A O 1
ATOM 1658 N N . ASN A 1 207 ? 4.247 -16.736 -6.832 1.00 93.62 207 ASN A N 1
ATOM 1659 C CA . ASN A 1 207 ? 2.990 -16.496 -7.536 1.00 93.62 207 ASN A CA 1
ATOM 1660 C C . ASN A 1 207 ? 2.941 -15.062 -8.098 1.00 93.62 207 ASN A C 1
ATOM 1662 O O . ASN A 1 207 ? 3.655 -14.171 -7.627 1.00 93.62 207 ASN A O 1
ATOM 1666 N N . ALA A 1 208 ? 2.090 -14.816 -9.099 1.00 95.19 208 ALA A N 1
ATOM 1667 C CA . ALA A 1 208 ? 2.119 -13.532 -9.799 1.00 95.19 208 ALA A CA 1
ATOM 1668 C C . ALA A 1 208 ? 1.721 -12.345 -8.904 1.00 95.19 208 ALA A C 1
ATOM 1670 O O . ALA A 1 208 ? 2.325 -11.282 -9.032 1.00 95.19 208 ALA A O 1
ATOM 1671 N N . ILE A 1 209 ? 0.791 -12.523 -7.958 1.00 94.75 209 ILE A N 1
ATOM 1672 C CA . ILE A 1 209 ? 0.421 -11.482 -6.982 1.00 94.75 209 ILE A CA 1
ATOM 1673 C C . ILE A 1 209 ? 1.654 -11.046 -6.183 1.00 94.75 209 ILE A C 1
ATOM 1675 O O . ILE A 1 209 ? 1.962 -9.857 -6.101 1.00 94.75 209 ILE A O 1
ATOM 1679 N N . GLU A 1 210 ? 2.402 -12.006 -5.645 1.00 91.69 210 GLU A N 1
ATOM 1680 C CA . GLU A 1 210 ? 3.594 -11.734 -4.847 1.00 91.69 210 GLU A CA 1
ATOM 1681 C C . GLU A 1 210 ? 4.686 -11.035 -5.664 1.00 91.69 210 GLU A C 1
ATOM 1683 O O . GLU A 1 210 ? 5.310 -10.086 -5.182 1.00 91.69 210 GLU A O 1
ATOM 1688 N N . VAL A 1 211 ? 4.883 -11.443 -6.920 1.00 92.75 211 VAL A N 1
ATOM 1689 C CA . VAL A 1 211 ? 5.813 -10.768 -7.836 1.00 92.75 211 VAL A CA 1
ATOM 1690 C C . VAL A 1 211 ? 5.423 -9.303 -8.028 1.00 92.75 211 VAL A C 1
ATOM 1692 O O . VAL A 1 211 ? 6.275 -8.422 -7.900 1.00 92.75 211 VAL A O 1
ATOM 1695 N N . GLN A 1 212 ? 4.146 -9.016 -8.299 1.00 95.12 212 GLN A N 1
ATOM 1696 C CA . GLN A 1 212 ? 3.693 -7.640 -8.518 1.00 95.12 212 GLN A CA 1
ATOM 1697 C C . GLN A 1 212 ? 3.801 -6.789 -7.245 1.00 95.12 212 GLN A C 1
ATOM 1699 O O . GLN A 1 212 ? 4.242 -5.642 -7.321 1.00 95.12 212 GLN A O 1
ATOM 1704 N N . LEU A 1 213 ? 3.489 -7.343 -6.069 1.00 93.81 213 LEU A N 1
ATOM 1705 C CA . LEU A 1 213 ? 3.659 -6.637 -4.793 1.00 93.81 213 LEU A CA 1
ATOM 1706 C C . LEU A 1 213 ? 5.128 -6.333 -4.485 1.00 93.81 213 LEU A C 1
ATOM 1708 O O . LEU A 1 213 ? 5.441 -5.229 -4.047 1.00 93.81 213 LEU A O 1
ATOM 1712 N N . ARG A 1 214 ? 6.052 -7.259 -4.768 1.00 91.50 214 ARG A N 1
ATOM 1713 C CA . ARG A 1 214 ? 7.497 -7.024 -4.587 1.00 91.50 214 ARG A CA 1
ATOM 1714 C C . ARG A 1 214 ? 8.032 -5.954 -5.531 1.00 91.50 214 ARG A C 1
ATOM 1716 O O . ARG A 1 214 ? 8.830 -5.123 -5.103 1.00 91.50 214 ARG A O 1
ATOM 1723 N N . LYS A 1 215 ? 7.553 -5.927 -6.777 1.00 93.81 215 LYS A N 1
ATOM 1724 C CA . LYS A 1 215 ? 7.859 -4.857 -7.734 1.00 93.81 215 LYS A CA 1
ATOM 1725 C C . LYS A 1 215 ? 7.351 -3.502 -7.237 1.00 93.81 215 LYS A C 1
ATOM 1727 O O . LYS A 1 215 ? 8.122 -2.550 -7.178 1.00 93.81 215 LYS A O 1
ATOM 1732 N N . LYS A 1 216 ? 6.094 -3.415 -6.785 1.00 94.81 216 LYS A N 1
ATOM 1733 C CA . LYS A 1 216 ? 5.537 -2.193 -6.169 1.00 94.81 216 LYS A CA 1
ATOM 1734 C C . LYS A 1 216 ? 6.360 -1.757 -4.940 1.00 94.81 216 LYS A C 1
ATOM 1736 O O . LYS A 1 216 ? 6.727 -0.589 -4.829 1.00 94.81 216 LYS A O 1
ATOM 1741 N N . ALA A 1 217 ? 6.731 -2.695 -4.064 1.00 90.44 217 ALA A N 1
ATOM 1742 C CA . ALA A 1 217 ? 7.555 -2.429 -2.884 1.00 90.44 217 ALA A CA 1
ATOM 1743 C C . ALA A 1 217 ? 8.961 -1.916 -3.237 1.00 90.44 217 ALA A C 1
ATOM 1745 O O . ALA A 1 217 ? 9.438 -0.975 -2.603 1.00 90.44 217 ALA A O 1
ATOM 1746 N N . PHE A 1 218 ? 9.607 -2.480 -4.265 1.00 90.94 218 PHE A N 1
ATOM 1747 C CA . PHE A 1 218 ? 10.884 -1.976 -4.779 1.00 90.94 218 PHE A CA 1
ATOM 1748 C C . PHE A 1 218 ? 10.798 -0.483 -5.114 1.00 90.94 218 PHE A C 1
ATOM 1750 O O . PHE A 1 218 ? 11.649 0.287 -4.674 1.00 90.94 218 PHE A O 1
ATOM 1757 N N . TRP A 1 219 ? 9.744 -0.051 -5.808 1.00 93.06 219 TRP A N 1
ATOM 1758 C CA . TRP A 1 219 ? 9.575 1.352 -6.196 1.00 93.06 219 TRP A CA 1
ATOM 1759 C C . TRP A 1 219 ? 9.273 2.289 -5.032 1.00 93.06 219 TRP A C 1
ATOM 1761 O O . TRP A 1 219 ? 9.808 3.394 -4.986 1.00 93.06 219 TRP A O 1
ATOM 1771 N N . LEU A 1 220 ? 8.500 1.841 -4.043 1.00 91.81 220 LEU A N 1
ATOM 1772 C CA . LEU A 1 220 ? 8.293 2.617 -2.817 1.00 91.81 220 LEU A CA 1
ATOM 1773 C C . LEU A 1 220 ? 9.607 2.847 -2.065 1.00 91.81 220 LEU A C 1
ATOM 1775 O O . LEU A 1 220 ? 9.872 3.949 -1.584 1.00 91.81 220 LEU A O 1
ATOM 1779 N N . MET A 1 221 ? 10.469 1.831 -2.019 1.00 86.38 221 MET A N 1
ATOM 1780 C CA . MET A 1 221 ? 11.816 1.988 -1.481 1.00 86.38 221 MET A CA 1
ATOM 1781 C C . MET A 1 221 ? 12.675 2.890 -2.375 1.00 86.38 221 MET A C 1
ATOM 1783 O O . MET A 1 221 ? 13.377 3.764 -1.875 1.00 86.38 221 MET A O 1
ATOM 1787 N N . PHE A 1 222 ? 12.590 2.753 -3.697 1.00 88.12 222 PHE A N 1
ATOM 1788 C CA . PHE A 1 222 ? 13.303 3.617 -4.635 1.00 88.12 222 PHE A CA 1
ATOM 1789 C C . PHE A 1 222 ? 12.986 5.104 -4.406 1.00 88.12 222 PHE A C 1
ATOM 1791 O O . PHE A 1 222 ? 13.897 5.932 -4.401 1.00 88.12 222 PHE A O 1
ATOM 1798 N N . TYR A 1 223 ? 11.732 5.461 -4.114 1.00 90.06 223 TYR A N 1
ATOM 1799 C CA . TYR A 1 223 ? 11.361 6.843 -3.783 1.00 90.06 223 TYR A CA 1
ATOM 1800 C C . TYR A 1 223 ? 12.097 7.360 -2.548 1.00 90.06 223 TYR A C 1
ATOM 1802 O O . TYR A 1 223 ? 12.620 8.475 -2.567 1.00 90.06 223 TYR A O 1
ATOM 1810 N N . GLY A 1 224 ? 12.211 6.541 -1.499 1.00 85.38 224 GLY A N 1
ATOM 1811 C CA . GLY A 1 224 ? 13.010 6.878 -0.322 1.00 85.38 224 GLY A CA 1
ATOM 1812 C C . GLY A 1 224 ? 14.485 7.119 -0.666 1.00 85.38 224 GLY A C 1
ATOM 1813 O O . GLY A 1 224 ? 15.091 8.058 -0.150 1.00 85.38 224 GLY A O 1
ATOM 1814 N N . TYR A 1 225 ? 15.051 6.329 -1.585 1.00 83.94 225 TYR A N 1
ATOM 1815 C CA . TYR A 1 225 ? 16.430 6.488 -2.049 1.00 83.94 225 TYR A CA 1
ATOM 1816 C C . TYR A 1 225 ? 16.618 7.816 -2.791 1.00 83.94 225 TYR A C 1
ATOM 1818 O O . TYR A 1 225 ? 17.557 8.558 -2.494 1.00 83.94 225 TYR A O 1
ATOM 1826 N N . VAL A 1 226 ? 15.703 8.158 -3.702 1.00 85.88 226 VAL A N 1
ATOM 1827 C CA . VAL A 1 226 ? 15.734 9.438 -4.424 1.00 85.88 226 VAL A CA 1
ATOM 1828 C C . VAL A 1 226 ? 15.619 10.602 -3.443 1.00 85.88 226 VAL A C 1
ATOM 1830 O O . VAL A 1 226 ? 16.458 11.501 -3.456 1.00 85.88 226 VAL A O 1
ATOM 1833 N N . HIS A 1 227 ? 14.638 10.572 -2.538 1.00 84.81 227 HIS A N 1
ATOM 1834 C CA . HIS A 1 227 ? 14.474 11.617 -1.528 1.00 84.81 227 HIS A CA 1
ATOM 1835 C C . HIS A 1 227 ? 15.721 11.789 -0.661 1.00 84.81 227 HIS A C 1
ATOM 1837 O O . HIS A 1 227 ? 16.097 12.922 -0.363 1.00 84.81 227 HIS A O 1
ATOM 1843 N N . GLN A 1 228 ? 16.390 10.691 -0.298 1.00 78.38 228 GLN A N 1
ATOM 1844 C CA . GLN A 1 228 ? 17.613 10.749 0.492 1.00 78.38 228 GLN A CA 1
ATOM 1845 C C . GLN A 1 228 ? 18.813 11.266 -0.302 1.00 78.38 228 GLN A C 1
ATOM 1847 O O . GLN A 1 228 ? 19.623 12.005 0.248 1.00 78.38 228 GLN A O 1
ATOM 1852 N N . THR A 1 229 ? 18.907 10.938 -1.592 1.00 75.44 229 THR A N 1
ATOM 1853 C CA . THR A 1 229 ? 19.974 11.425 -2.483 1.00 75.44 229 THR A CA 1
ATOM 1854 C C . THR A 1 229 ? 19.998 12.955 -2.550 1.00 75.44 229 THR A C 1
ATOM 1856 O O . THR A 1 229 ? 21.065 13.559 -2.632 1.00 75.44 229 THR A O 1
ATOM 1859 N N . TYR A 1 230 ? 18.830 13.591 -2.441 1.00 74.06 230 TYR A N 1
ATOM 1860 C CA . TYR A 1 230 ? 18.693 15.050 -2.398 1.00 74.06 230 TYR A CA 1
ATOM 1861 C C . TYR A 1 230 ? 18.510 15.614 -0.979 1.00 74.06 230 TYR A C 1
ATOM 1863 O O . TYR A 1 230 ? 18.288 16.817 -0.812 1.00 74.06 230 TYR A O 1
ATOM 1871 N N . ASN A 1 231 ? 18.608 14.779 0.059 1.00 72.75 231 ASN A N 1
ATOM 1872 C CA . ASN A 1 231 ? 18.510 15.214 1.446 1.00 72.75 231 ASN A CA 1
ATOM 1873 C C . ASN A 1 231 ? 19.858 15.772 1.925 1.00 72.75 231 ASN A C 1
ATOM 1875 O O . ASN A 1 231 ? 20.879 15.089 1.940 1.00 72.75 231 ASN A O 1
ATOM 1879 N N . LEU A 1 232 ? 19.846 17.016 2.405 1.00 60.88 232 LEU A N 1
ATOM 1880 C CA . LEU A 1 232 ? 21.033 17.757 2.855 1.00 60.88 232 LEU A CA 1
ATOM 1881 C C . LEU A 1 232 ? 21.733 17.150 4.087 1.00 60.88 232 LEU A C 1
ATOM 1883 O O . LEU A 1 232 ? 22.799 17.625 4.474 1.00 60.88 232 LEU A O 1
ATOM 1887 N N . ARG A 1 233 ? 21.129 16.147 4.739 1.00 62.72 233 ARG A N 1
ATOM 1888 C CA . ARG A 1 233 ? 21.662 15.511 5.955 1.00 62.72 233 ARG A CA 1
ATOM 1889 C C . ARG A 1 233 ? 22.644 14.364 5.697 1.00 62.72 233 ARG A C 1
ATOM 1891 O O . ARG A 1 233 ? 23.285 13.931 6.642 1.00 62.72 233 ARG A O 1
ATOM 1898 N N . ASN A 1 234 ? 22.806 13.911 4.450 1.00 57.03 234 ASN A N 1
ATOM 1899 C CA . ASN A 1 234 ? 23.814 12.921 4.034 1.00 57.03 234 ASN A CA 1
ATOM 1900 C C . ASN A 1 234 ? 23.803 11.571 4.800 1.00 57.03 234 ASN A C 1
ATOM 1902 O O . ASN A 1 234 ? 24.784 10.829 4.778 1.00 57.03 234 ASN A O 1
ATOM 1906 N N . GLU A 1 235 ? 22.704 11.225 5.477 1.00 57.28 235 GLU A N 1
ATOM 1907 C CA . GLU A 1 235 ? 22.565 9.961 6.215 1.00 57.28 235 GLU A CA 1
ATOM 1908 C C . GLU A 1 235 ? 22.243 8.813 5.243 1.00 57.28 235 GLU A C 1
ATOM 1910 O O . GLU A 1 235 ? 21.198 8.797 4.597 1.00 57.28 235 GLU A O 1
ATOM 1915 N N . ARG A 1 236 ? 23.126 7.826 5.083 1.00 56.69 236 ARG A N 1
ATOM 1916 C CA . ARG A 1 236 ? 22.881 6.711 4.153 1.00 56.69 236 ARG A CA 1
ATOM 1917 C C . ARG A 1 236 ? 22.065 5.615 4.842 1.00 56.69 236 ARG A C 1
ATOM 1919 O O . ARG A 1 236 ? 22.627 4.718 5.455 1.00 56.69 236 ARG A O 1
ATOM 1926 N N . LEU A 1 237 ? 20.739 5.708 4.746 1.00 54.38 237 LEU A N 1
ATOM 1927 C CA . LEU A 1 237 ? 19.799 4.790 5.412 1.00 54.38 237 LEU A CA 1
ATOM 1928 C C . LEU A 1 237 ? 19.239 3.686 4.495 1.00 54.38 237 LEU A C 1
ATOM 1930 O O . LEU A 1 237 ? 18.395 2.907 4.924 1.00 54.38 237 LEU A O 1
ATOM 1934 N N . MET A 1 238 ? 19.676 3.619 3.234 1.00 62.94 238 MET A N 1
ATOM 1935 C CA . MET A 1 238 ? 19.037 2.799 2.199 1.00 62.94 238 MET A CA 1
ATOM 1936 C C . MET A 1 238 ? 19.995 1.760 1.602 1.00 62.94 238 MET A C 1
ATOM 1938 O O . MET A 1 238 ? 21.191 2.008 1.463 1.00 62.94 238 MET A O 1
ATOM 1942 N N . PHE A 1 239 ? 19.432 0.610 1.221 1.00 66.38 239 PHE A N 1
ATOM 1943 C CA . PHE A 1 239 ? 20.119 -0.540 0.612 1.00 66.38 239 PHE A CA 1
ATOM 1944 C C . PHE A 1 239 ? 20.506 -0.326 -0.860 1.00 66.38 239 PHE A C 1
ATOM 1946 O O . PHE A 1 239 ? 21.305 -1.092 -1.389 1.00 66.38 239 PHE A O 1
ATOM 1953 N N . LEU A 1 240 ? 19.943 0.694 -1.517 1.00 71.81 240 LEU A N 1
ATOM 1954 C CA . LEU A 1 240 ? 20.308 1.085 -2.877 1.00 71.81 240 LEU A CA 1
ATOM 1955 C C . LEU A 1 240 ? 21.514 2.020 -2.858 1.00 71.81 240 LEU A C 1
ATOM 1957 O O . LEU A 1 240 ? 21.594 2.959 -2.061 1.00 71.81 240 LEU A O 1
ATOM 1961 N N . ASP A 1 241 ? 22.437 1.779 -3.779 1.00 73.44 241 ASP A N 1
ATOM 1962 C CA . ASP A 1 241 ? 23.598 2.622 -4.014 1.00 73.44 241 ASP A CA 1
ATOM 1963 C C . ASP A 1 241 ? 23.845 2.829 -5.512 1.00 73.44 241 ASP A C 1
ATOM 1965 O O . ASP A 1 241 ? 23.317 2.061 -6.318 1.00 73.44 241 ASP A O 1
ATOM 1969 N N . PRO A 1 242 ? 24.628 3.854 -5.902 1.00 75.12 242 PRO A N 1
ATOM 1970 C CA . PRO A 1 242 ? 24.848 4.163 -7.310 1.00 75.12 242 PRO A CA 1
ATOM 1971 C C . PRO A 1 242 ? 25.431 3.009 -8.136 1.00 75.12 242 PRO A C 1
ATOM 1973 O O . PRO A 1 242 ? 25.061 2.871 -9.296 1.00 75.12 242 PRO A O 1
ATOM 1976 N N . ALA A 1 243 ? 26.318 2.183 -7.570 1.00 77.06 243 ALA A N 1
ATOM 1977 C CA . ALA A 1 243 ? 26.901 1.051 -8.288 1.00 77.06 243 ALA A CA 1
ATOM 1978 C C . ALA A 1 243 ? 25.857 -0.049 -8.489 1.00 77.06 243 ALA A C 1
ATOM 1980 O O . ALA A 1 243 ? 25.661 -0.499 -9.613 1.00 77.06 243 ALA A O 1
ATOM 1981 N N . THR A 1 244 ? 25.118 -0.394 -7.429 1.00 77.81 244 THR A N 1
ATOM 1982 C CA . THR A 1 244 ? 24.000 -1.340 -7.524 1.00 77.81 244 THR A CA 1
ATOM 1983 C C . THR A 1 244 ? 22.978 -0.869 -8.562 1.00 77.81 244 THR A C 1
ATOM 1985 O O . THR A 1 244 ? 22.543 -1.663 -9.384 1.00 77.81 244 THR A O 1
ATOM 1988 N N . LEU A 1 245 ? 22.638 0.426 -8.583 1.00 79.62 245 LEU A N 1
ATOM 1989 C CA . LEU A 1 245 ? 21.636 0.989 -9.489 1.00 79.62 245 LEU A CA 1
ATOM 1990 C C . LEU A 1 245 ? 22.009 0.869 -10.976 1.00 79.62 245 LEU A C 1
ATOM 1992 O O . LEU A 1 245 ? 21.122 0.659 -11.802 1.00 79.62 245 LEU A O 1
ATOM 1996 N N . CYS A 1 246 ? 23.294 0.989 -11.318 1.00 78.69 246 CYS A N 1
ATOM 1997 C CA . CYS A 1 246 ? 23.774 0.875 -12.698 1.00 78.69 246 CYS A CA 1
ATOM 1998 C C . CYS A 1 246 ? 23.511 -0.505 -13.317 1.00 78.69 246 CYS A C 1
ATOM 2000 O O . CYS A 1 246 ? 23.267 -0.590 -14.522 1.00 78.69 246 CYS A O 1
ATOM 2002 N N . ASP A 1 247 ? 23.537 -1.556 -12.497 1.00 81.06 247 ASP A N 1
ATOM 2003 C CA . ASP A 1 247 ? 23.400 -2.946 -12.941 1.00 81.06 247 ASP A CA 1
ATOM 2004 C C . ASP A 1 247 ? 21.948 -3.452 -12.894 1.00 81.06 247 ASP A C 1
ATOM 2006 O O . ASP A 1 247 ? 21.658 -4.565 -13.342 1.00 81.06 247 ASP A O 1
ATOM 2010 N N . LEU A 1 248 ? 21.012 -2.656 -12.361 1.00 84.62 248 LEU A N 1
ATOM 2011 C CA . LEU A 1 248 ? 19.609 -3.050 -12.261 1.00 84.62 248 LEU A CA 1
ATOM 2012 C C . LEU A 1 248 ? 18.881 -2.939 -13.601 1.00 84.62 248 LEU A C 1
ATOM 2014 O O . LEU A 1 248 ? 18.904 -1.910 -14.278 1.00 84.62 248 LEU A O 1
ATOM 2018 N N . ASP A 1 249 ? 18.114 -3.981 -13.921 1.00 87.38 249 ASP A N 1
ATOM 2019 C CA . ASP A 1 249 ? 17.063 -3.911 -14.933 1.00 87.38 249 ASP A CA 1
ATOM 2020 C C . ASP A 1 249 ? 15.829 -3.196 -14.358 1.00 87.38 249 ASP A C 1
ATOM 2022 O O . ASP A 1 249 ? 14.873 -3.808 -13.878 1.00 87.38 249 ASP A O 1
ATOM 2026 N N . ILE A 1 250 ? 15.882 -1.865 -14.370 1.00 87.38 250 ILE A N 1
ATOM 2027 C CA . ILE A 1 250 ? 14.836 -0.991 -13.825 1.00 87.38 250 ILE A CA 1
ATOM 2028 C C . ILE A 1 250 ? 13.497 -1.179 -14.541 1.00 87.38 250 ILE A C 1
ATOM 2030 O O . ILE A 1 250 ? 12.445 -1.169 -13.901 1.00 87.38 250 ILE A O 1
ATOM 2034 N N . GLU A 1 251 ? 13.524 -1.391 -15.856 1.00 88.38 251 GLU A N 1
ATOM 2035 C CA . GLU A 1 251 ? 12.311 -1.630 -16.639 1.00 88.38 251 GLU A CA 1
ATOM 2036 C C . GLU A 1 251 ? 11.699 -2.992 -16.294 1.00 88.38 251 GLU A C 1
ATOM 2038 O O . GLU A 1 251 ? 10.491 -3.085 -16.072 1.00 88.38 251 GLU A O 1
ATOM 2043 N N . GLY A 1 252 ? 12.521 -4.035 -16.134 1.00 90.62 252 GLY A N 1
ATOM 2044 C CA . GLY A 1 252 ? 12.075 -5.352 -15.670 1.00 90.62 252 GLY A CA 1
ATOM 2045 C C . GLY A 1 252 ? 11.447 -5.343 -14.270 1.00 90.62 252 GLY A C 1
ATOM 2046 O O . GLY A 1 252 ? 10.605 -6.197 -13.964 1.00 90.62 252 GLY A O 1
ATOM 2047 N N . LEU A 1 253 ? 11.791 -4.358 -13.435 1.00 92.62 253 LEU A N 1
ATOM 2048 C CA . LEU A 1 253 ? 11.225 -4.140 -12.099 1.00 92.62 253 LEU A CA 1
ATOM 2049 C C . LEU A 1 253 ? 9.921 -3.330 -12.106 1.00 92.62 253 LEU A C 1
ATOM 2051 O O . LEU A 1 253 ? 9.298 -3.186 -11.052 1.00 92.62 253 LEU A O 1
ATOM 2055 N N . MET A 1 254 ? 9.455 -2.829 -13.255 1.00 95.06 254 MET A N 1
ATOM 2056 C CA . MET A 1 254 ? 8.115 -2.244 -13.348 1.00 95.06 254 MET A CA 1
ATOM 2057 C C . MET A 1 254 ? 7.041 -3.311 -13.105 1.00 95.06 254 MET A C 1
ATOM 2059 O O . MET A 1 254 ? 7.112 -4.404 -13.691 1.00 95.06 254 MET A O 1
ATOM 2063 N N . PRO A 1 255 ? 6.035 -3.039 -12.251 1.00 95.69 255 PRO A N 1
ATOM 2064 C CA . PRO A 1 255 ? 4.857 -3.882 -12.185 1.00 95.69 255 PRO A CA 1
ATOM 2065 C C . PRO A 1 255 ? 4.069 -3.796 -13.497 1.00 95.69 255 PRO A C 1
ATOM 2067 O O . PRO A 1 255 ? 4.155 -2.821 -14.250 1.00 95.69 255 PRO A O 1
ATOM 2070 N N . ALA A 1 256 ? 3.305 -4.845 -13.785 1.00 95.25 256 ALA A N 1
ATOM 2071 C CA . ALA A 1 256 ? 2.430 -4.887 -14.944 1.00 95.25 256 ALA A CA 1
ATOM 2072 C C . ALA A 1 256 ? 1.391 -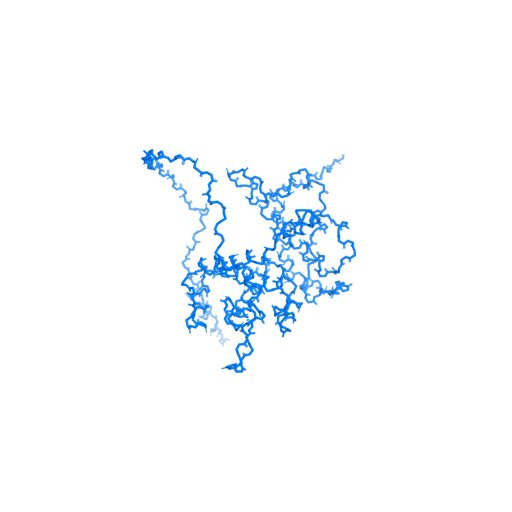3.763 -14.843 1.00 95.25 256 ALA A C 1
ATOM 2074 O O . ALA A 1 256 ? 0.789 -3.573 -13.790 1.00 95.25 256 ALA A O 1
ATOM 2075 N N . ALA A 1 257 ? 1.183 -3.022 -15.932 1.00 95.06 257 ALA A N 1
ATOM 2076 C CA . ALA A 1 257 ? 0.284 -1.868 -15.988 1.00 95.06 257 ALA A CA 1
ATOM 2077 C C . ALA A 1 257 ? -1.198 -2.290 -16.051 1.00 95.06 257 ALA A C 1
ATOM 2079 O O . ALA A 1 257 ? -1.927 -1.917 -16.963 1.00 95.06 257 ALA A O 1
ATOM 2080 N N . VAL A 1 258 ? -1.634 -3.120 -15.112 1.00 95.38 258 VAL A N 1
ATOM 2081 C CA . VAL A 1 258 ? -3.008 -3.609 -14.989 1.00 95.38 258 VAL A CA 1
ATOM 2082 C C . VAL A 1 258 ? -3.488 -3.411 -13.557 1.00 95.38 258 VAL A C 1
ATOM 2084 O O . VAL A 1 258 ? -2.682 -3.330 -12.623 1.00 95.38 258 VAL A O 1
ATOM 2087 N N . ASP A 1 259 ? -4.801 -3.312 -13.383 1.00 94.44 259 ASP A N 1
ATOM 2088 C CA . ASP A 1 259 ? -5.390 -3.297 -12.050 1.00 94.44 259 ASP A CA 1
ATOM 2089 C C . ASP A 1 259 ? -5.335 -4.687 -11.405 1.00 94.44 259 ASP A C 1
ATOM 2091 O O . ASP A 1 259 ? -5.187 -5.706 -12.085 1.00 94.44 259 ASP A O 1
ATOM 2095 N N . ASP A 1 260 ? -5.437 -4.720 -10.077 1.00 96.12 260 ASP A N 1
ATOM 2096 C CA . ASP A 1 260 ? -5.292 -5.939 -9.281 1.00 96.12 260 ASP A CA 1
ATOM 2097 C C . ASP A 1 260 ? -6.323 -7.019 -9.660 1.00 96.12 260 ASP A C 1
ATOM 2099 O O . ASP A 1 260 ? -6.032 -8.205 -9.577 1.00 96.12 260 ASP A O 1
ATOM 2103 N N . GLU A 1 261 ? -7.498 -6.649 -10.170 1.00 94.94 261 GLU A N 1
ATOM 2104 C CA . GLU A 1 261 ? -8.526 -7.592 -10.630 1.00 94.94 261 GLU A CA 1
ATOM 2105 C C . GLU A 1 261 ? -8.050 -8.465 -11.810 1.00 94.94 261 GLU A C 1
ATOM 2107 O O . GLU A 1 261 ? -8.595 -9.542 -12.048 1.00 94.94 261 GLU A O 1
ATOM 2112 N N . PHE A 1 262 ? -7.002 -8.038 -12.522 1.00 96.56 262 PHE A N 1
ATOM 2113 C CA . PHE A 1 262 ? -6.358 -8.798 -13.596 1.00 96.56 262 PHE A CA 1
ATOM 2114 C C . PHE A 1 262 ? -5.139 -9.602 -13.119 1.00 96.56 262 PHE A C 1
ATOM 2116 O O . PHE A 1 262 ? -4.420 -10.175 -13.938 1.00 96.56 262 PHE A O 1
ATOM 2123 N N . ILE A 1 263 ? -4.873 -9.664 -11.813 1.00 96.88 263 ILE A N 1
ATOM 2124 C CA . ILE A 1 263 ? -3.713 -10.348 -11.241 1.00 96.88 263 ILE A CA 1
ATOM 2125 C C . ILE A 1 263 ? -4.213 -11.521 -10.394 1.00 96.88 263 ILE A C 1
ATOM 2127 O O . ILE A 1 263 ? -4.811 -11.363 -9.337 1.00 96.88 263 ILE A O 1
ATOM 2131 N N . THR A 1 264 ? -3.952 -12.741 -10.855 1.00 96.94 264 THR A N 1
ATOM 2132 C CA . THR A 1 264 ? -4.288 -13.969 -10.118 1.00 96.94 264 THR A CA 1
ATOM 2133 C C . THR A 1 264 ? -3.027 -14.616 -9.562 1.00 96.94 264 THR A C 1
ATOM 2135 O O . THR A 1 264 ? -1.921 -14.324 -10.013 1.00 96.94 264 THR A O 1
ATOM 2138 N N . SER A 1 265 ? -3.158 -15.548 -8.618 1.00 94.88 265 SER A N 1
ATOM 2139 C CA . SER A 1 265 ? -2.008 -16.334 -8.150 1.00 94.88 265 SER A CA 1
ATOM 2140 C C . SER A 1 265 ? -1.336 -17.107 -9.296 1.00 94.88 265 SER A C 1
ATOM 2142 O O . SER A 1 265 ? -0.110 -17.197 -9.344 1.00 94.88 265 SER A O 1
ATOM 2144 N N . SER A 1 266 ? -2.122 -17.598 -10.256 1.00 95.00 266 SER A N 1
ATOM 2145 C CA . SER A 1 266 ? -1.646 -18.336 -11.431 1.00 95.00 266 SER A CA 1
ATOM 2146 C C . SER A 1 266 ? -0.983 -17.475 -12.507 1.00 95.00 266 SER A C 1
ATOM 2148 O O . SER A 1 266 ? -0.252 -18.012 -13.335 1.00 95.00 266 SER A O 1
ATOM 2150 N N . GLY A 1 267 ? -1.231 -16.164 -12.537 1.00 94.75 267 GLY A N 1
ATOM 2151 C CA . GLY A 1 267 ? -0.736 -15.311 -13.615 1.00 94.75 267 GLY A CA 1
ATOM 2152 C C . GLY A 1 267 ? -1.538 -14.033 -13.831 1.00 94.75 267 GLY A C 1
ATOM 2153 O O . GLY A 1 267 ? -2.523 -13.758 -13.145 1.00 94.75 267 GLY A O 1
ATOM 2154 N N . LEU A 1 268 ? -1.099 -13.258 -14.820 1.00 96.31 268 LEU A N 1
ATOM 2155 C CA . LEU A 1 268 ? -1.801 -12.067 -15.288 1.00 96.31 268 LEU A CA 1
ATOM 2156 C C . LEU A 1 268 ? -2.891 -12.470 -16.282 1.00 96.31 268 LEU A C 1
ATOM 2158 O O . LEU A 1 268 ? -2.638 -13.236 -17.213 1.00 96.31 268 LEU A O 1
ATOM 2162 N N . LEU A 1 269 ? -4.093 -11.944 -16.084 1.00 95.56 269 LEU A N 1
ATOM 2163 C CA . LEU A 1 269 ? -5.196 -12.087 -17.020 1.00 95.56 269 LEU A CA 1
ATOM 2164 C C . LEU A 1 269 ? -5.021 -11.112 -18.194 1.00 95.56 269 LEU A C 1
ATOM 2166 O O . LEU A 1 269 ? -4.443 -10.034 -18.020 1.00 95.56 269 LEU A O 1
ATOM 2170 N N . PRO A 1 270 ? -5.542 -11.448 -19.387 1.00 93.69 270 PRO A N 1
ATOM 2171 C CA . PRO A 1 270 ? -5.597 -10.507 -20.496 1.00 93.69 270 PRO A CA 1
ATOM 2172 C C . PRO A 1 270 ? -6.388 -9.256 -20.096 1.00 93.69 270 PRO A C 1
ATOM 2174 O O . PRO A 1 270 ? -7.517 -9.357 -19.616 1.00 93.69 270 PRO A O 1
ATOM 2177 N N . CYS A 1 271 ? -5.803 -8.082 -20.316 1.00 91.00 271 CYS A N 1
ATOM 2178 C CA . CYS A 1 271 ? -6.427 -6.791 -20.049 1.00 91.00 271 CYS A CA 1
ATOM 2179 C C . CYS A 1 271 ? -6.405 -5.961 -21.343 1.00 91.00 271 CYS A C 1
ATOM 2181 O O . CYS A 1 271 ? -5.328 -5.810 -21.927 1.00 91.00 271 CYS A O 1
ATOM 2183 N N . PRO A 1 272 ? -7.554 -5.450 -21.825 1.00 90.62 272 PRO A N 1
ATOM 2184 C CA . PRO A 1 272 ? -7.594 -4.545 -22.972 1.00 90.62 272 PRO A CA 1
ATOM 2185 C C . PRO A 1 272 ? -6.713 -3.306 -22.758 1.00 90.62 272 PRO A C 1
ATOM 2187 O O . PRO A 1 272 ? -6.663 -2.754 -21.656 1.00 90.62 272 PRO A O 1
ATOM 2190 N N . GLU A 1 273 ? -6.027 -2.841 -23.805 1.00 87.38 273 GLU A N 1
ATOM 2191 C CA . GLU A 1 273 ? -5.073 -1.723 -23.699 1.00 87.38 273 GLU A CA 1
ATOM 2192 C C . GLU A 1 273 ? -5.722 -0.421 -23.202 1.00 87.38 273 GLU A C 1
ATOM 2194 O O . GLU A 1 273 ? -5.119 0.338 -22.444 1.00 87.38 273 GLU A O 1
ATOM 2199 N N . ASP A 1 274 ? -6.968 -0.154 -23.590 1.00 87.75 274 ASP A N 1
ATOM 2200 C CA . ASP A 1 274 ? -7.715 1.038 -23.185 1.00 87.75 274 ASP A CA 1
ATOM 2201 C C . ASP A 1 274 ? -8.067 1.052 -21.688 1.00 87.75 274 ASP A C 1
ATOM 2203 O O . ASP A 1 274 ? -8.200 2.132 -21.100 1.00 87.75 274 ASP A O 1
ATOM 2207 N N . VAL A 1 275 ? -8.182 -0.133 -21.083 1.00 89.00 275 VAL A N 1
ATOM 2208 C CA . VAL A 1 275 ? -8.377 -0.339 -19.642 1.00 89.00 275 VAL A CA 1
ATOM 2209 C C . VAL A 1 275 ? -7.030 -0.272 -18.923 1.00 89.00 275 VAL A C 1
ATOM 2211 O O . VAL A 1 275 ? -6.881 0.489 -17.969 1.00 89.00 275 VAL A O 1
ATOM 2214 N N . SER A 1 276 ? -6.019 -0.980 -19.433 1.00 88.62 276 SER A N 1
ATOM 2215 C CA . SER A 1 276 ? -4.653 -0.991 -18.891 1.00 88.62 276 SER A CA 1
ATOM 2216 C C . SER A 1 276 ? -4.068 0.421 -18.756 1.00 88.62 276 SER A C 1
ATOM 2218 O O . SER A 1 276 ? -3.559 0.778 -17.691 1.00 88.62 276 SER A O 1
ATOM 2220 N N . ASN A 1 277 ? -4.238 1.274 -19.771 1.00 86.75 277 ASN A N 1
ATOM 2221 C CA . ASN A 1 277 ? -3.743 2.657 -19.773 1.00 86.75 277 ASN A CA 1
ATOM 2222 C C . ASN A 1 277 ? -4.390 3.566 -18.716 1.00 86.75 277 ASN A C 1
ATOM 2224 O O . ASN A 1 277 ? -3.858 4.634 -18.412 1.00 86.75 277 ASN A O 1
ATOM 2228 N N . LYS A 1 278 ? -5.541 3.165 -18.171 1.00 90.94 278 LYS A N 1
ATOM 2229 C CA . LYS A 1 278 ? -6.272 3.895 -17.126 1.00 90.94 278 LYS A CA 1
ATOM 2230 C C . LYS A 1 278 ? -6.140 3.240 -15.752 1.00 90.94 278 LYS A C 1
ATOM 2232 O O . LYS A 1 278 ? -6.691 3.770 -14.790 1.00 90.94 278 LYS A O 1
ATOM 2237 N N . SER A 1 279 ? -5.427 2.117 -15.661 1.00 94.56 279 SER A N 1
ATOM 2238 C CA . SER A 1 279 ? -5.236 1.397 -14.406 1.00 94.56 279 SER A CA 1
ATOM 2239 C C . SER A 1 279 ? -4.459 2.238 -13.397 1.00 94.56 279 SER A C 1
ATOM 2241 O O . SER A 1 279 ? -3.584 3.040 -13.750 1.00 94.56 279 SER A O 1
ATOM 2243 N N . LEU A 1 280 ? -4.725 2.018 -12.111 1.00 95.12 280 LEU A N 1
ATOM 2244 C CA . LEU A 1 280 ? -3.985 2.693 -11.044 1.00 95.12 280 LEU A CA 1
ATOM 2245 C C . LEU A 1 280 ? -2.496 2.328 -11.089 1.00 95.12 280 LEU A C 1
ATOM 2247 O O . LEU A 1 280 ? -1.638 3.176 -10.839 1.00 95.12 280 LEU A O 1
ATOM 2251 N N . THR A 1 281 ? -2.178 1.090 -11.478 1.00 95.75 281 THR A N 1
ATOM 2252 C CA . THR A 1 281 ? -0.793 0.634 -11.633 1.00 95.75 281 THR A CA 1
ATOM 2253 C C . THR A 1 281 ? -0.090 1.321 -12.809 1.00 95.75 281 THR A C 1
ATOM 2255 O O . THR A 1 281 ? 1.093 1.635 -12.701 1.00 95.75 281 THR A O 1
ATOM 2258 N N . ALA A 1 282 ? -0.790 1.640 -13.906 1.00 94.69 282 ALA A N 1
ATOM 2259 C CA . ALA A 1 282 ? -0.220 2.467 -14.974 1.00 94.69 282 ALA A CA 1
ATOM 2260 C C . ALA A 1 282 ? 0.154 3.867 -14.459 1.00 94.69 282 ALA A C 1
ATOM 2262 O O . ALA A 1 282 ? 1.257 4.348 -14.726 1.00 94.69 282 ALA A O 1
ATOM 2263 N N . GLY A 1 283 ? -0.715 4.491 -13.656 1.00 95.12 283 GLY A N 1
ATOM 2264 C CA . GLY A 1 283 ? -0.415 5.758 -12.980 1.00 95.12 283 GLY A CA 1
ATOM 2265 C C . GLY A 1 283 ? 0.802 5.664 -12.051 1.00 95.12 283 GLY A C 1
ATOM 2266 O O . GLY A 1 283 ? 1.700 6.508 -12.117 1.00 95.12 283 GLY A O 1
ATOM 2267 N N . PHE A 1 284 ? 0.878 4.599 -11.248 1.00 96.19 284 PHE A N 1
ATOM 2268 C CA . PHE A 1 284 ? 2.036 4.304 -10.402 1.00 96.19 284 PHE A CA 1
ATOM 2269 C C . PHE A 1 284 ? 3.327 4.168 -11.225 1.00 96.19 284 PHE A C 1
ATOM 2271 O O . PHE A 1 284 ? 4.332 4.783 -10.880 1.00 96.19 284 PHE A O 1
ATOM 2278 N N . ASN A 1 285 ? 3.290 3.459 -12.358 1.00 95.81 285 ASN A N 1
ATOM 2279 C CA . ASN A 1 285 ? 4.438 3.300 -13.256 1.00 95.81 285 ASN A CA 1
ATOM 2280 C C . ASN A 1 285 ? 4.902 4.632 -13.857 1.00 95.81 285 ASN A C 1
ATOM 2282 O O . ASN A 1 285 ? 6.104 4.885 -13.949 1.00 95.81 285 ASN A O 1
ATOM 2286 N N . ILE A 1 286 ? 3.972 5.508 -14.247 1.00 94.81 286 ILE A N 1
ATOM 2287 C CA . ILE A 1 286 ? 4.311 6.858 -14.720 1.00 94.81 286 ILE A CA 1
ATOM 2288 C C . ILE A 1 286 ? 5.027 7.634 -13.609 1.00 94.81 286 ILE A C 1
ATOM 2290 O O . ILE A 1 286 ? 6.083 8.220 -13.851 1.00 94.81 286 ILE A O 1
ATOM 2294 N N . HIS A 1 287 ? 4.500 7.592 -12.383 1.00 94.25 287 HIS A N 1
ATOM 2295 C CA . HIS A 1 287 ? 5.129 8.226 -11.225 1.00 94.25 287 HIS A CA 1
ATOM 2296 C C . HIS A 1 287 ? 6.538 7.667 -10.965 1.00 94.25 287 HIS A C 1
ATOM 2298 O O . HIS A 1 287 ? 7.491 8.433 -10.805 1.00 94.25 287 HIS A O 1
ATOM 2304 N N . SER A 1 288 ? 6.699 6.343 -11.030 1.00 95.06 288 SER A N 1
ATOM 2305 C CA . SER A 1 288 ? 7.988 5.665 -10.887 1.00 95.06 288 SER A CA 1
ATOM 2306 C C . SER A 1 288 ? 9.024 6.125 -11.909 1.00 95.06 288 SER A C 1
ATOM 2308 O O . SER A 1 288 ? 10.161 6.430 -11.547 1.00 95.06 288 SER A O 1
ATOM 2310 N N . ARG A 1 289 ? 8.627 6.248 -13.180 1.00 94.00 289 ARG A N 1
ATOM 2311 C CA . ARG A 1 289 ? 9.505 6.718 -14.261 1.00 94.00 289 ARG A CA 1
ATOM 2312 C C . ARG A 1 289 ? 9.986 8.149 -14.036 1.00 94.00 289 ARG A C 1
ATOM 2314 O O . ARG A 1 289 ? 11.149 8.437 -14.305 1.00 94.00 289 ARG A O 1
ATOM 2321 N N . VAL A 1 290 ? 9.132 9.029 -13.506 1.00 91.81 290 VAL A N 1
ATOM 2322 C CA . VAL A 1 290 ? 9.522 10.410 -13.162 1.00 91.81 290 VAL A CA 1
ATOM 2323 C C . VAL A 1 290 ? 10.613 10.414 -12.089 1.00 91.81 290 VAL A C 1
ATOM 2325 O O . VAL A 1 290 ? 11.624 11.094 -12.250 1.00 91.81 290 VAL A O 1
ATOM 2328 N N . PHE A 1 291 ? 10.453 9.619 -11.028 1.00 90.00 291 PHE A N 1
ATOM 2329 C CA . PHE A 1 291 ? 11.476 9.477 -9.986 1.00 90.00 291 PHE A CA 1
ATOM 2330 C C . PHE A 1 291 ? 12.770 8.862 -10.525 1.00 90.00 291 PHE A C 1
ATOM 2332 O O . PHE A 1 291 ? 13.860 9.329 -10.198 1.00 90.00 291 PHE A O 1
ATOM 2339 N N . SER A 1 292 ? 12.662 7.845 -11.380 1.00 89.38 292 SER A N 1
ATOM 2340 C CA . SER A 1 292 ? 13.816 7.214 -12.021 1.00 89.38 292 SER A CA 1
ATOM 2341 C C . SER A 1 292 ? 14.608 8.204 -12.876 1.00 89.38 292 SER A C 1
ATOM 2343 O O . SER A 1 292 ? 15.835 8.218 -12.815 1.00 89.38 292 SER A O 1
ATOM 2345 N N . ALA A 1 293 ? 13.926 9.062 -13.637 1.00 87.75 293 ALA A N 1
ATOM 2346 C CA . ALA A 1 293 ? 14.561 10.063 -14.491 1.00 87.75 293 ALA A CA 1
ATOM 2347 C C . ALA A 1 293 ? 15.346 11.130 -13.706 1.00 87.75 293 ALA A C 1
ATOM 2349 O O . ALA A 1 293 ? 16.225 11.774 -14.273 1.00 87.75 293 ALA A O 1
ATOM 2350 N N . ALA A 1 294 ? 15.057 11.320 -12.413 1.00 83.75 294 ALA A N 1
ATOM 2351 C CA . ALA A 1 294 ? 15.800 12.257 -11.573 1.00 83.75 294 ALA A CA 1
ATOM 2352 C C . ALA A 1 294 ? 17.226 11.766 -11.267 1.00 83.75 294 ALA A C 1
ATOM 2354 O O . ALA A 1 294 ? 18.141 12.579 -11.170 1.00 83.75 294 ALA A O 1
ATOM 2355 N N . VAL A 1 295 ? 17.419 10.450 -11.127 1.00 80.81 295 VAL A N 1
ATOM 2356 C CA . VAL A 1 295 ? 18.683 9.860 -10.647 1.00 80.81 295 VAL A CA 1
ATOM 2357 C C . VAL A 1 295 ? 19.415 9.017 -11.688 1.00 80.81 295 VAL A C 1
ATOM 2359 O O . VAL A 1 295 ? 20.620 8.820 -11.559 1.00 80.81 295 VAL A O 1
ATOM 2362 N N . ILE A 1 296 ? 18.725 8.543 -12.728 1.00 76.62 296 ILE A N 1
ATOM 2363 C CA . ILE A 1 296 ? 19.329 7.780 -13.823 1.00 76.62 296 ILE A CA 1
ATOM 2364 C C . ILE A 1 296 ? 19.538 8.725 -15.009 1.00 76.62 296 ILE A C 1
ATOM 2366 O O . ILE A 1 296 ? 18.554 9.193 -15.588 1.00 76.62 296 ILE A O 1
ATOM 2370 N N . PRO A 1 297 ? 20.794 9.015 -15.402 1.00 66.69 297 PRO A N 1
ATOM 2371 C CA . PRO A 1 297 ? 21.062 9.833 -16.574 1.00 66.69 297 PRO A CA 1
ATOM 2372 C C . PRO A 1 297 ? 20.406 9.215 -17.815 1.00 66.69 297 PRO A C 1
ATOM 2374 O O . PRO A 1 297 ? 20.440 7.989 -17.971 1.00 66.69 297 PRO A O 1
ATOM 2377 N N . PRO A 1 298 ? 19.847 10.021 -18.736 1.00 62.31 298 PRO A N 1
ATOM 2378 C CA . PRO A 1 298 ? 19.391 9.491 -20.009 1.00 62.31 298 PRO A CA 1
ATOM 2379 C C . PRO A 1 298 ? 20.567 8.783 -20.682 1.00 62.31 298 PRO A C 1
ATOM 2381 O O . PRO A 1 298 ? 21.649 9.360 -20.819 1.00 62.31 298 PRO A O 1
ATOM 2384 N N . ARG A 1 299 ? 20.372 7.524 -21.098 1.00 57.47 299 ARG A N 1
ATOM 2385 C CA . ARG A 1 299 ? 21.353 6.838 -21.941 1.00 57.47 299 ARG A CA 1
ATOM 2386 C C . ARG A 1 299 ? 21.469 7.662 -23.216 1.00 57.47 299 ARG A C 1
ATOM 2388 O O . ARG A 1 299 ? 20.577 7.621 -24.060 1.00 57.47 299 ARG A O 1
ATOM 2395 N N . ILE A 1 300 ? 22.540 8.443 -23.341 1.00 48.44 300 ILE A N 1
ATOM 2396 C CA . ILE A 1 300 ? 22.888 9.093 -24.598 1.00 48.44 300 ILE A CA 1
ATOM 2397 C C . ILE A 1 300 ? 23.167 7.939 -25.553 1.00 48.44 300 ILE A C 1
ATOM 2399 O O . ILE A 1 300 ? 24.232 7.326 -25.508 1.00 48.44 300 ILE A O 1
ATOM 2403 N N . THR A 1 301 ? 22.187 7.584 -26.382 1.00 44.06 301 THR A N 1
ATOM 2404 C CA . THR A 1 301 ? 22.442 6.739 -27.540 1.00 44.06 301 THR A CA 1
ATOM 2405 C C . THR A 1 301 ? 23.374 7.549 -28.419 1.00 44.06 301 THR A C 1
ATOM 2407 O O . THR A 1 301 ? 22.927 8.432 -29.154 1.00 44.06 301 THR A O 1
ATOM 2410 N N . ALA A 1 302 ? 24.674 7.303 -28.296 1.00 40.28 302 ALA A N 1
ATOM 2411 C CA . ALA A 1 302 ? 25.643 7.765 -29.261 1.00 40.28 302 ALA A CA 1
ATOM 2412 C C . ALA A 1 302 ? 25.308 7.063 -30.582 1.00 40.28 302 ALA A C 1
ATOM 2414 O O . ALA A 1 302 ? 25.795 5.975 -30.877 1.00 40.28 302 ALA A O 1
ATOM 2415 N N . ARG A 1 303 ? 24.398 7.660 -31.359 1.00 44.00 303 ARG A N 1
ATOM 2416 C CA . ARG A 1 303 ? 24.356 7.444 -32.798 1.00 44.00 303 ARG A CA 1
ATOM 2417 C C . ARG A 1 303 ? 25.621 8.107 -33.321 1.00 44.00 303 ARG A C 1
ATOM 2419 O O . ARG A 1 303 ? 25.626 9.307 -33.576 1.00 44.00 303 ARG A O 1
ATOM 2426 N N . PHE A 1 304 ? 26.708 7.347 -33.366 1.00 42.97 304 PHE A N 1
ATOM 2427 C CA . PHE A 1 304 ? 27.827 7.731 -34.206 1.00 42.97 304 PHE A CA 1
ATOM 2428 C C . PHE A 1 304 ? 27.369 7.566 -35.664 1.00 42.97 304 PHE A C 1
ATOM 2430 O O . PHE A 1 304 ? 26.803 6.514 -35.979 1.00 42.97 304 PHE A O 1
ATOM 2437 N N . PRO A 1 305 ? 27.492 8.615 -36.496 1.00 52.16 305 PRO A N 1
ATOM 2438 C CA . PRO A 1 305 ? 27.247 8.522 -37.930 1.00 52.16 305 PRO A CA 1
ATOM 2439 C C . PRO A 1 305 ? 28.283 7.634 -38.628 1.00 52.16 305 PRO A C 1
ATOM 2441 O O . PRO A 1 305 ? 29.415 7.511 -38.103 1.00 52.16 305 PRO A O 1
#

Radius of gyration: 26.15 Å; chains: 1; bounding box: 65×59×75 Å

Sequence (305 aa):
MPAALGNENVALQLKREFAGPSLHCTFLLPSKARGPKTRREVRHKTYQHSVSPENYLNVDPELVNLPSRLTAELSPGTGVAAYATDILFPRELVQFILTDYVTYVYPLIPVIHRPTFELDLNTNRDMHDADFLALIISLCAVTVSLLPTRFQTYRSFSSPLPFQTRTETVDHCYKLNQGFRDTRYFDTVSHQKWAKAQHLSSYTGLNAIEVQLRKKAFWLMFYGYVHQTYNLRNERLMFLDPATLCDLDIEGLMPAAVDDEFITSSGLLPCPEDVSNKSLTAGFNIHSRVFSAAVIPPRITARFP

InterPro domains:
  IPR050987 ABC-transporter-regulating transcription factor-like [PTHR46910] (61-291)